Protein 3WJT (pdb70)

B-factor: mean 26.23, std 12.01, range [4.92, 60.0]

Secondary structure (DSSP, 8-state):
--B-TT-HHHHHHHHHHHT-S-EEEEEEEEEEETTEEEEEEEEEEEEETTEEEEEEE-TTS-EEEEEEEETTEEEEEETT--EEEES-HHHHHHHHTS----HHHHHHHTTT--TT--EEEE-TTS-EEEEEEEETTEEEEEEE--EETTSSS-EESEEEEE-SSEEEEEEEEEEEE-

Nearest PDB structures (foldseek):
  3wju-assembly1_A  TM=9.810E-01  e=1.781E-31  Escherichia coli DH1
  1iwm-assembly1_A  TM=9.667E-01  e=1.688E-31  Escherichia coli
  3wjv-assembly1_A  TM=9.648E-01  e=2.194E-30  Escherichia coli DH1
  8cm1-assembly1_A  TM=9.086E-01  e=2.535E-16  Vibrio cholerae
  2w7q-assembly2_B  TM=6.292E-01  e=9.132E-05  Pseudomonas aeruginosa PAO1

Solvent-accessible surface area: 9376 Å² total; per-residue (Å²): 183,21,86,61,56,116,17,90,86,2,131,100,20,40,93,52,0,101,90,27,106,85,12,40,1,108,0,45,16,14,1,43,15,128,165,52,153,12,139,14,108,7,46,9,55,8,81,15,139,41,108,7,121,16,51,1,32,45,132,128,55,50,46,44,7,32,0,11,6,85,79,64,45,6,51,5,10,33,94,167,47,78,144,82,90,36,113,36,6,36,112,8,4,27,165,73,32,41,5,54,13,1,4,49,9,16,72,35,0,7,3,0,6,13,33,113,5,132,76,45,124,6,36,80,100,45,49,0,33,25,0,54,42,75,35,126,79,112,108,8,94,0,64,15,32,48,29,24,74,185,25,169,18,7,0,0,22,56,5,52,0,23,31,65,46,27,90,0,86,13,107,8,59,72,14,106,30,160

Radius of gyration: 15.87 Å; Cα contacts (8 Å, |Δi|>4): 415; chains: 1; bounding box: 32×49×35 Å

Structure (mmCIF, N/CA/C/O backbone):
data_3WJT
#
_entry.id   3WJT
#
_cell.length_a   35.291
_cell.length_b   86.709
_cell.length_c   111.071
_cell.angle_alpha   90.00
_cell.angle_beta   90.00
_cell.angle_gamma   90.00
#
_symmetry.space_group_name_H-M   'C 2 2 21'
#
loop_
_entity.id
_entity.type
_entity.pdbx_description
1 polymer 'Outer-membrane lipoprotein LolB'
2 non-polymer 'SULFATE ION'
3 non-polymer 'CHLORIDE ION'
4 water water
#
loop_
_atom_site.group_PDB
_atom_site.id
_atom_site.type_symbol
_atom_site.label_atom_id
_atom_site.label_alt_id
_atom_site.label_comp_id
_atom_site.label_asym_id
_atom_site.label_entity_id
_atom_site.label_seq_id
_atom_site.pdbx_PDB_ins_code
_atom_site.Cartn_x
_atom_site.Cartn_y
_atom_site.Cartn_z
_atom_site.occupancy
_atom_site.B_iso_or_equiv
_atom_site.auth_seq_id
_atom_site.auth_comp_id
_atom_site.auth_asym_id
_atom_site.auth_atom_id
_atom_site.pdbx_PDB_model_num
ATOM 1 N N . PRO A 1 1 ? 19.289 38.248 39.880 1.00 36.66 9 PRO A N 1
ATOM 2 C CA . PRO A 1 1 ? 18.595 38.935 40.992 1.00 35.40 9 PRO A CA 1
ATOM 3 C C . PRO A 1 1 ? 17.172 38.414 41.181 1.00 36.31 9 PRO A C 1
ATOM 4 O O . PRO A 1 1 ? 16.571 38.592 42.242 1.00 38.13 9 PRO A O 1
ATOM 8 N N . GLY A 1 2 ? 16.637 37.773 40.147 1.00 33.91 10 GLY A N 1
ATOM 9 C CA . GLY A 1 2 ? 15.288 37.243 40.231 1.00 33.00 10 GLY A CA 1
ATOM 10 C C . GLY A 1 2 ? 14.264 38.330 40.488 1.00 29.23 10 GLY A C 1
ATOM 11 O O . GLY A 1 2 ? 14.492 39.496 40.162 1.00 34.39 10 GLY A O 1
ATOM 12 N N . LYS A 1 3 ? 13.136 37.952 41.081 1.00 27.69 11 LYS A N 1
ATOM 13 C CA . LYS A 1 3 ? 12.067 38.897 41.383 1.00 21.85 11 LYS A CA 1
ATOM 14 C C . LYS A 1 3 ? 11.627 38.783 42.833 1.00 22.79 11 LYS A C 1
ATOM 15 O O . LYS A 1 3 ? 11.852 37.762 43.476 1.00 24.56 11 LYS A O 1
ATOM 21 N N . SER A 1 4 ? 10.992 39.834 43.339 1.00 26.89 12 SER A N 1
ATOM 22 C CA . SER A 1 4 ? 10.522 39.863 44.719 1.00 27.29 12 SER A CA 1
ATOM 23 C C . SER A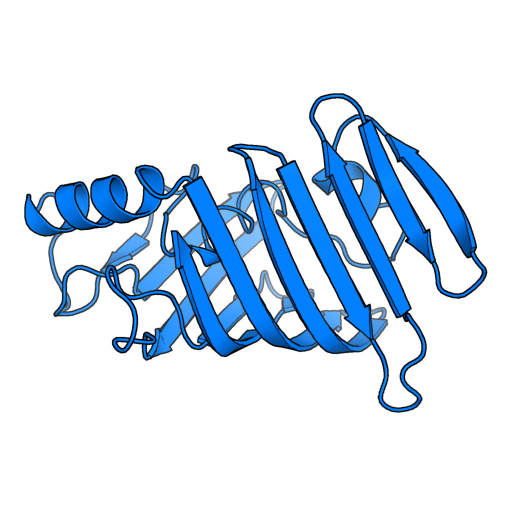 1 4 ? 9.263 39.031 44.957 1.00 30.44 12 SER A C 1
ATOM 24 O O . SER A 1 4 ? 8.310 39.093 44.182 1.00 30.42 12 SER A O 1
ATOM 27 N N . PRO A 1 5 ? 9.251 38.236 46.040 1.00 28.01 13 PRO A N 1
ATOM 28 C CA . PRO A 1 5 ? 8.102 37.392 46.384 1.00 31.40 13 PRO A CA 1
ATOM 29 C C . PRO A 1 5 ? 6.844 38.211 46.667 1.00 34.27 13 PRO A C 1
ATOM 30 O O . PRO A 1 5 ? 5.732 37.686 46.637 1.00 38.29 13 PRO A O 1
ATOM 34 N N . ASP A 1 6 ? 7.020 39.498 46.951 1.00 36.06 14 ASP A N 1
ATOM 35 C CA . ASP A 1 6 ? 5.880 40.365 47.234 1.00 39.57 14 ASP A CA 1
ATOM 36 C C . ASP A 1 6 ? 5.232 40.904 45.967 1.00 37.98 14 ASP A C 1
ATOM 37 O O . ASP A 1 6 ? 4.257 41.660 46.034 1.00 40.16 14 ASP A O 1
ATOM 42 N N . SER A 1 7 ? 5.765 40.507 44.818 1.00 35.21 15 SER A N 1
ATOM 43 C CA . SER A 1 7 ? 5.248 40.972 43.534 1.00 33.58 15 SER A CA 1
ATOM 44 C C . SER A 1 7 ? 3.875 40.388 43.204 1.00 36.29 15 SER A C 1
ATOM 45 O O . SER A 1 7 ? 3.619 39.209 43.434 1.00 33.93 15 SER A O 1
ATOM 48 N N . PRO A 1 8 ? 2.955 41.216 42.705 1.00 31.92 16 PRO A N 1
ATOM 49 C CA . PRO A 1 8 ? 1.614 40.743 42.354 1.00 28.71 16 PRO A CA 1
ATOM 50 C C . PRO A 1 8 ? 1.655 39.619 41.318 1.00 25.79 16 PRO A C 1
ATOM 51 O O . PRO A 1 8 ? 0.760 38.743 41.325 1.00 27.03 16 PRO A O 1
ATOM 55 N N . GLN A 1 9 ? 2.685 39.617 40.475 1.00 22.47 17 GLN A N 1
ATOM 56 C CA . GLN A 1 9 ? 2.801 38.581 39.464 1.00 25.15 17 GLN A CA 1
ATOM 57 C C . GLN A 1 9 ? 3.042 37.202 40.072 1.00 23.02 17 GLN A C 1
ATOM 58 O O . GLN A 1 9 ? 2.623 36.187 39.511 1.00 22.33 17 GLN A O 1
ATOM 64 N N . TRP A 1 10 ? 3.744 37.170 41.199 1.00 24.23 18 TRP A N 1
ATOM 65 C CA . TRP A 1 10 ? 4.031 35.916 41.880 1.00 19.92 18 TRP A CA 1
ATOM 66 C C . TRP A 1 10 ? 2.729 35.384 42.461 1.00 21.67 18 TRP A C 1
ATOM 67 O O . TRP A 1 10 ? 2.386 34.216 42.277 1.00 21.81 18 TRP A O 1
ATOM 78 N N . ARG A 1 11 ? 1.996 36.246 43.161 1.00 22.82 19 ARG A N 1
ATOM 79 C CA . ARG A 1 11 ? 0.729 35.835 43.749 1.00 25.51 19 ARG A CA 1
ATOM 80 C C . ARG A 1 11 ? -0.235 35.363 42.667 1.00 25.58 19 ARG A C 1
ATOM 81 O O . ARG A 1 11 ? -1.001 34.424 42.876 1.00 27.93 19 ARG A O 1
ATOM 89 N N . GLN A 1 12 ? -0.189 36.008 41.505 1.00 24.34 20 GLN A N 1
ATOM 90 C CA . GLN A 1 12 ? -1.064 35.625 40.405 1.00 23.98 20 GLN A CA 1
ATOM 91 C C . GLN A 1 12 ? -0.646 34.274 39.829 1.00 21.70 20 GLN A C 1
ATOM 92 O O . GLN A 1 12 ? -1.499 33.452 39.498 1.00 22.53 20 GLN A O 1
ATOM 98 N N . HIS A 1 13 ? 0.662 34.046 39.706 1.00 20.80 21 HIS A N 1
ATOM 99 C CA . HIS A 1 13 ? 1.145 32.773 39.181 1.00 15.93 21 HIS A CA 1
ATOM 100 C C . HIS A 1 13 ? 0.686 31.645 40.099 1.00 16.10 21 HIS A C 1
ATOM 101 O O . HIS A 1 13 ? 0.239 30.602 39.631 1.00 16.34 21 HIS A O 1
ATOM 108 N N . GLN A 1 14 ? 0.801 31.848 41.408 1.00 15.13 22 GLN A N 1
ATOM 109 C CA . GLN A 1 14 ? 0.379 30.819 42.349 1.00 15.48 22 GLN A CA 1
ATOM 110 C C . GLN A 1 14 ? -1.111 30.557 42.208 1.00 18.56 22 GLN A C 1
ATOM 111 O O . GLN A 1 14 ? -1.556 29.411 42.215 1.00 18.80 22 GLN A O 1
ATOM 117 N N . GLN A 1 15 ? -1.882 31.631 42.084 1.00 18.76 23 GLN A N 1
ATOM 118 C CA . GLN A 1 15 ? -3.324 31.507 41.945 1.00 17.24 23 GLN A CA 1
ATOM 119 C C . GLN A 1 15 ? -3.680 30.707 40.695 1.00 19.33 23 GLN A C 1
ATOM 120 O O . GLN A 1 15 ? -4.534 29.822 40.745 1.00 19.31 23 GLN A O 1
ATOM 126 N N . ASP A 1 16 ? -3.023 31.013 39.579 1.00 18.90 24 ASP A N 1
ATOM 127 C CA . ASP A 1 16 ? -3.295 30.307 38.331 1.00 21.87 24 ASP A CA 1
ATOM 128 C C . ASP A 1 16 ? -3.013 28.815 38.461 1.00 21.33 24 ASP A C 1
ATOM 129 O O . ASP A 1 16 ? -3.731 27.988 37.904 1.00 21.04 24 ASP A O 1
ATOM 134 N N . VAL A 1 17 ? -1.963 28.470 39.194 1.00 17.33 25 VAL A N 1
ATOM 135 C CA . VAL A 1 17 ? -1.630 27.064 39.387 1.00 13.47 25 VAL A CA 1
ATOM 136 C C . VAL A 1 17 ? -2.666 26.406 40.300 1.00 16.87 25 VAL A C 1
ATOM 137 O O . VAL A 1 17 ? -3.133 25.304 40.024 1.00 17.77 25 VAL A O 1
ATOM 141 N N . ARG A 1 18 ? -3.032 27.086 41.384 1.00 22.38 26 ARG A N 1
ATOM 142 C CA . ARG A 1 18 ? -4.017 26.540 42.312 1.00 23.09 26 ARG A CA 1
ATOM 143 C C . ARG A 1 18 ? -5.406 26.425 41.691 1.00 25.49 26 ARG A C 1
ATOM 144 O O . ARG A 1 18 ? -6.192 25.562 42.085 1.00 27.78 26 ARG A O 1
ATOM 157 N N . ASN A 1 19 ? -5.707 27.283 40.719 1.00 21.06 27 ASN A N 1
ATOM 158 C CA . ASN A 1 19 ? -7.015 27.245 40.066 1.00 23.46 27 ASN A CA 1
ATOM 159 C C . ASN A 1 19 ? -7.192 26.044 39.140 1.00 23.80 27 ASN A C 1
ATOM 160 O O . ASN A 1 19 ? -8.311 25.729 38.737 1.00 25.10 27 ASN A O 1
ATOM 165 N N . LEU A 1 20 ? -6.098 25.372 38.792 1.00 21.91 28 LEU A N 1
ATOM 166 C CA . LEU A 1 20 ? -6.196 24.195 37.931 1.00 22.95 28 LEU A CA 1
ATOM 167 C C . LEU A 1 20 ? -6.839 23.053 38.717 1.00 19.16 28 LEU A C 1
ATOM 168 O O . LEU A 1 20 ? -6.638 22.939 39.924 1.00 23.22 28 LEU A O 1
ATOM 173 N N . ASN A 1 21 ? -7.597 22.204 38.029 1.00 21.39 29 ASN A N 1
ATOM 174 C CA . ASN A 1 21 ? -8.267 21.078 38.678 1.00 25.17 29 ASN A CA 1
ATOM 175 C C . ASN A 1 21 ? -7.524 19.756 38.532 1.00 24.16 29 ASN A C 1
ATOM 176 O O . ASN A 1 21 ? -7.701 18.848 39.344 1.00 25.53 29 ASN A O 1
ATOM 181 N N . GLN A 1 22 ? -6.698 19.648 37.497 1.00 18.95 30 GLN A N 1
ATOM 182 C CA . GLN A 1 22 ? -5.940 18.425 37.256 1.00 18.65 30 GLN A CA 1
ATOM 183 C C . GLN A 1 22 ? -4.540 18.763 36.756 1.00 17.80 30 GLN A C 1
ATOM 184 O O . GLN A 1 22 ? -4.353 19.732 36.022 1.00 16.51 30 GLN A O 1
ATOM 190 N N . TYR A 1 23 ? -3.563 17.962 37.168 1.00 17.23 31 TYR A N 1
ATOM 191 C CA . TYR A 1 23 ? -2.170 18.150 36.773 1.00 18.87 31 TYR A CA 1
ATOM 192 C C . TYR A 1 23 ? -1.626 16.778 36.426 1.00 14.65 31 TYR A C 1
ATOM 193 O O . TYR A 1 23 ? -1.873 15.810 37.141 1.00 16.18 31 TYR A O 1
ATOM 202 N N . GLN A 1 24 ? -0.862 16.689 35.347 1.00 13.31 32 GLN A N 1
ATOM 203 C CA . GLN A 1 24 ? -0.288 15.414 34.958 1.00 12.07 32 GLN A CA 1
ATOM 204 C C . GLN A 1 24 ? 1.085 15.619 34.327 1.00 11.63 32 GLN A C 1
ATOM 205 O O . GLN A 1 24 ? 1.247 16.446 33.426 1.00 13.00 32 GLN A O 1
ATOM 211 N N . THR A 1 25 ? 2.077 14.888 34.825 1.00 12.57 33 THR A N 1
ATOM 212 C CA . THR A 1 25 ? 3.422 14.978 34.281 1.00 10.72 33 THR A CA 1
ATOM 213 C C . THR A 1 25 ? 4.118 13.622 34.331 1.00 13.48 33 THR A C 1
ATOM 214 O O . THR A 1 25 ? 3.666 12.693 35.004 1.00 11.77 33 THR A O 1
ATOM 218 N N . ARG A 1 26 ? 5.204 13.501 33.583 1.00 14.73 34 ARG A N 1
ATOM 219 C CA . ARG A 1 26 ? 5.959 12.263 33.544 1.00 14.22 34 ARG A CA 1
ATOM 220 C C . ARG A 1 26 ? 7.389 12.600 33.173 1.00 12.25 34 ARG A C 1
ATOM 221 O O . ARG A 1 26 ? 7.659 13.678 32.645 1.00 12.16 34 ARG A O 1
ATOM 229 N N . GLY A 1 27 ? 8.302 11.685 33.463 1.00 11.99 35 GLY A N 1
ATOM 230 C CA . GLY A 1 27 ? 9.696 11.939 33.150 1.00 12.00 35 GLY A CA 1
ATOM 231 C C . GLY A 1 27 ? 10.660 11.009 33.853 1.00 13.01 35 GLY A C 1
ATOM 232 O O . GLY A 1 27 ? 10.305 9.887 34.201 1.00 13.33 35 GLY A O 1
ATOM 233 N N . ALA A 1 28 ? 11.881 11.491 34.063 1.00 12.94 36 ALA A N 1
ATOM 234 C CA . ALA A 1 28 ? 12.935 10.718 34.715 1.00 15.18 36 ALA A CA 1
ATOM 235 C C . ALA A 1 28 ? 12.999 11.025 36.204 1.00 15.96 36 ALA A C 1
ATOM 236 O O . ALA A 1 28 ? 12.989 12.187 36.605 1.00 15.59 36 ALA A O 1
ATOM 238 N N . PHE A 1 29 ? 13.088 9.967 37.001 1.00 13.59 37 PHE A N 1
ATOM 239 C CA . PHE A 1 29 ? 13.136 10.046 38.456 1.00 17.69 37 PHE A CA 1
ATOM 240 C C . PHE A 1 29 ? 14.435 9.429 38.965 1.00 17.41 37 PHE A C 1
ATOM 241 O O . PHE A 1 29 ? 14.851 8.367 38.504 1.00 19.74 37 PHE A O 1
ATOM 249 N N . ALA A 1 30 ? 15.080 10.101 39.911 1.00 15.09 38 ALA A N 1
ATOM 250 C CA . ALA A 1 30 ? 16.308 9.582 40.488 1.00 20.57 38 ALA A CA 1
ATOM 251 C C . ALA A 1 30 ? 16.307 9.845 41.982 1.00 21.92 38 ALA A C 1
ATOM 252 O O . ALA A 1 30 ? 16.161 10.985 42.417 1.00 21.90 38 ALA A O 1
ATOM 254 N N . TYR A 1 31 ? 16.443 8.780 42.765 1.00 18.09 39 TYR A N 1
ATOM 255 C CA . TYR A 1 31 ? 16.495 8.905 44.212 1.00 21.60 39 TYR A CA 1
ATOM 256 C C . TYR A 1 31 ? 17.793 8.265 44.679 1.00 24.69 39 TYR A C 1
ATOM 257 O O . TYR A 1 31 ? 18.082 7.118 44.339 1.00 24.94 39 TYR A O 1
ATOM 266 N N . ILE A 1 32 ? 18.577 9.007 45.450 1.00 21.68 40 ILE A N 1
ATOM 267 C CA . ILE A 1 32 ? 19.839 8.486 45.958 1.00 22.75 40 ILE A CA 1
ATOM 268 C C . ILE A 1 32 ? 20.020 8.808 47.437 1.00 20.84 40 ILE A C 1
ATOM 269 O O . ILE A 1 32 ? 19.792 9.937 47.870 1.00 20.56 40 ILE A O 1
ATOM 274 N N . SER A 1 33 ? 20.415 7.799 48.208 1.00 21.15 41 SER A N 1
ATOM 275 C CA . SER A 1 33 ? 20.663 7.962 49.636 1.00 22.99 41 SER A CA 1
ATOM 276 C C . SER A 1 33 ? 21.811 7.027 49.989 1.00 25.51 41 SER A C 1
ATOM 277 O O . SER A 1 33 ? 22.243 6.231 49.156 1.00 26.59 41 SER A O 1
ATOM 280 N N . ASP A 1 34 ? 22.305 7.116 51.217 1.00 28.88 42 ASP A N 1
ATOM 281 C CA . ASP A 1 34 ? 23.410 6.267 51.640 1.00 40.23 42 ASP A CA 1
ATOM 282 C C . ASP A 1 34 ? 23.011 4.798 51.755 1.00 43.43 42 ASP A C 1
ATOM 283 O O . ASP A 1 34 ? 23.860 3.935 51.974 1.00 44.67 42 ASP A O 1
ATOM 288 N N . GLN A 1 35 ? 21.723 4.514 51.592 1.00 44.64 43 GLN A N 1
ATOM 289 C CA . GLN A 1 35 ? 21.232 3.145 51.701 1.00 45.46 43 GLN A CA 1
ATOM 290 C C . GLN A 1 35 ? 20.420 2.669 50.500 1.00 45.46 43 GLN A C 1
ATOM 291 O O . GLN A 1 35 ? 19.927 1.542 50.499 1.00 48.01 43 GLN A O 1
ATOM 297 N N . GLN A 1 36 ? 20.283 3.507 49.477 1.00 42.57 44 GLN A N 1
ATOM 298 C CA . GLN A 1 36 ? 19.499 3.112 48.311 1.00 40.94 44 GLN A CA 1
ATOM 299 C C . GLN A 1 36 ? 19.703 3.991 47.079 1.00 38.29 44 GLN A C 1
ATOM 300 O O . GLN A 1 36 ? 20.018 5.176 47.189 1.00 32.53 44 GLN A O 1
ATOM 306 N N . LYS A 1 37 ? 19.522 3.390 45.906 1.00 35.49 45 LYS A N 1
ATOM 307 C CA . LYS A 1 37 ? 19.663 4.090 44.633 1.00 38.30 45 LYS A CA 1
ATOM 308 C C . LYS A 1 37 ? 18.537 3.662 43.697 1.00 39.14 45 LYS A C 1
ATOM 309 O O . LYS A 1 37 ? 18.552 2.552 43.167 1.00 37.97 45 LYS A O 1
ATOM 315 N N . VAL A 1 38 ? 17.565 4.545 43.493 1.00 33.29 46 VAL A N 1
ATOM 316 C CA . VAL A 1 38 ? 16.437 4.234 42.626 1.00 28.70 46 VAL A CA 1
ATOM 317 C C . VAL A 1 38 ? 16.372 5.112 41.385 1.00 28.57 46 VAL A C 1
ATOM 318 O O . VAL A 1 38 ? 16.280 6.334 41.478 1.00 27.93 46 VAL A O 1
ATOM 322 N N . TYR A 1 39 ? 16.420 4.474 40.222 1.00 24.09 47 TYR A N 1
ATOM 323 C CA . TYR A 1 39 ? 16.333 5.171 38.945 1.00 25.61 47 TYR A CA 1
ATOM 324 C C . TYR A 1 39 ? 15.096 4.614 38.261 1.00 24.35 47 TYR A C 1
ATOM 325 O O . TYR A 1 39 ? 14.920 3.400 38.188 1.00 23.84 47 TYR A O 1
ATOM 334 N N . ALA A 1 40 ? 14.233 5.488 37.762 1.00 19.53 48 ALA A N 1
ATOM 335 C CA . ALA A 1 40 ? 13.022 5.012 37.114 1.00 18.24 48 ALA A CA 1
ATOM 336 C C . ALA A 1 40 ? 12.325 6.117 36.356 1.00 15.98 48 ALA A C 1
ATOM 337 O O . ALA A 1 40 ? 12.723 7.276 36.416 1.00 19.59 48 ALA A O 1
ATOM 339 N N . ARG A 1 41 ? 11.293 5.732 35.616 1.00 17.00 49 ARG A N 1
ATOM 340 C CA . ARG A 1 41 ? 10.479 6.692 34.894 1.00 17.45 49 ARG A CA 1
ATOM 341 C C . ARG A 1 41 ? 9.359 6.954 35.887 1.00 17.58 49 ARG A C 1
ATOM 342 O O . ARG A 1 41 ? 8.950 6.047 36.617 1.00 18.94 49 ARG A O 1
ATOM 350 N N . PHE A 1 42 ? 8.875 8.186 35.954 1.00 14.20 50 PHE A N 1
ATOM 351 C CA . PHE A 1 42 ? 7.789 8.465 36.879 1.00 12.64 50 PHE A CA 1
ATOM 352 C C . PHE A 1 42 ? 6.616 9.061 36.134 1.00 10.93 50 PHE A C 1
ATOM 353 O O . PHE A 1 42 ? 6.769 9.636 35.055 1.00 14.15 50 PHE A O 1
ATOM 361 N N . PHE A 1 43 ? 5.436 8.875 36.708 1.00 12.08 51 PHE A N 1
ATOM 362 C CA . PHE A 1 43 ? 4.203 9.408 36.161 1.00 11.08 51 PHE A CA 1
ATOM 363 C C . PHE A 1 43 ? 3.496 9.980 37.377 1.00 12.54 51 PHE A C 1
ATOM 364 O O . PHE A 1 43 ? 3.371 9.305 38.396 1.00 14.03 51 PHE A O 1
ATOM 372 N N . TRP A 1 44 ? 3.062 11.228 37.283 1.00 13.11 52 TRP A N 1
ATOM 373 C CA . TRP A 1 44 ? 2.380 11.877 38.393 1.00 13.65 52 TRP A CA 1
ATOM 374 C C . TRP A 1 44 ? 1.062 12.427 37.890 1.00 15.81 52 TRP A C 1
ATOM 375 O O . TRP A 1 44 ? 1.034 13.199 36.934 1.00 17.86 52 TRP A O 1
ATOM 386 N N . GLN A 1 45 ? -0.028 12.037 38.536 1.00 16.61 53 GLN A N 1
ATOM 387 C CA . GLN A 1 45 ? -1.347 12.499 38.119 1.00 18.88 53 GLN A CA 1
ATOM 388 C C . GLN A 1 45 ? -2.086 12.961 39.352 1.00 24.28 53 GLN A C 1
ATOM 389 O O . GLN A 1 45 ? -2.249 12.196 40.310 1.00 26.48 53 GLN A O 1
ATOM 395 N N . GLN A 1 46 ? -2.519 14.211 39.343 1.00 21.93 54 GLN A N 1
ATOM 396 C CA . GLN A 1 46 ? -3.224 14.748 40.486 1.00 27.28 54 GLN A CA 1
ATOM 397 C C . GLN A 1 46 ? -4.577 15.237 39.998 1.00 32.96 54 GLN A C 1
ATOM 398 O O . GLN A 1 46 ? -4.644 16.144 39.170 1.00 28.54 54 GLN A O 1
ATOM 404 N N . THR A 1 47 ? -5.644 14.625 40.518 1.00 33.05 55 THR A N 1
ATOM 405 C CA . THR A 1 47 ? -7.016 14.938 40.112 1.00 37.43 55 THR A CA 1
ATOM 406 C C . THR A 1 47 ? -7.833 15.706 41.143 1.00 38.34 55 THR A C 1
ATOM 407 O O . THR A 1 47 ? -8.979 16.081 40.882 1.00 43.71 55 THR A O 1
ATOM 411 N N . GLY A 1 48 ? -7.254 15.920 42.316 1.00 37.60 56 GLY A N 1
ATOM 412 C CA . GLY A 1 48 ? -7.942 16.642 43.364 1.00 43.32 56 GLY A CA 1
ATOM 413 C C . GLY A 1 48 ? -6.924 17.400 44.180 1.00 46.47 56 GLY A C 1
ATOM 414 O O . GLY A 1 48 ? -5.719 17.223 43.984 1.00 47.38 56 GLY A O 1
ATOM 415 N N . GLN A 1 49 ? -7.394 18.245 45.089 1.00 45.77 57 GLN A N 1
ATOM 416 C CA . GLN A 1 49 ? -6.478 19.017 45.907 1.00 46.55 57 GLN A CA 1
ATOM 417 C C . GLN A 1 49 ? -5.535 18.069 46.632 1.00 44.58 57 GLN A C 1
ATOM 418 O O . GLN A 1 49 ? -4.334 18.327 46.694 1.00 45.67 57 GLN A O 1
ATOM 424 N N . ASP A 1 50 ? -6.081 16.968 47.159 1.00 41.88 58 ASP A N 1
ATOM 425 C CA . ASP A 1 50 ? -5.291 15.968 47.884 1.00 35.88 58 ASP A CA 1
ATOM 426 C C . ASP A 1 50 ? -5.486 14.563 47.311 1.00 32.55 58 ASP A C 1
ATOM 427 O O .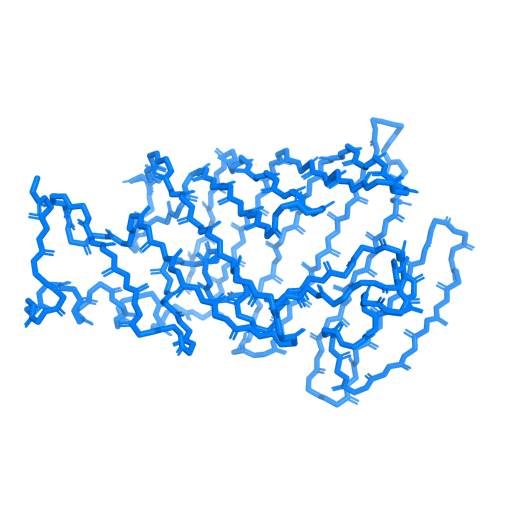 ASP A 1 50 ? -5.469 13.566 48.036 1.00 29.82 58 ASP A O 1
ATOM 429 N N . ARG A 1 51 ? -5.697 14.493 46.005 1.00 29.02 59 ARG A N 1
ATOM 430 C CA . ARG A 1 51 ? -5.881 13.221 45.345 1.00 23.00 59 ARG A CA 1
ATOM 431 C C . ARG A 1 51 ? -4.815 13.161 44.270 1.00 21.55 59 ARG A C 1
ATOM 432 O O . ARG A 1 51 ? -4.721 14.051 43.415 1.00 21.41 59 ARG A O 1
ATOM 440 N N . TYR A 1 52 ? -3.989 12.128 44.336 1.00 18.00 60 TYR A N 1
ATOM 441 C CA . TYR A 1 52 ? -2.938 11.980 43.342 1.00 20.94 60 TYR A CA 1
ATOM 442 C C . TYR A 1 52 ? -2.385 10.570 43.294 1.00 20.46 60 TYR A C 1
ATOM 443 O O . TYR A 1 52 ? -2.550 9.793 44.234 1.00 19.11 60 TYR A O 1
ATOM 452 N N . ARG A 1 53 ? -1.728 10.248 42.184 1.00 17.58 61 ARG A N 1
ATOM 453 C CA . ARG A 1 53 ? -1.127 8.938 42.002 1.00 18.01 61 ARG A CA 1
ATOM 454 C C . ARG A 1 53 ? 0.287 9.109 41.472 1.00 18.56 61 ARG A C 1
ATOM 455 O O . ARG A 1 53 ? 0.509 9.831 40.496 1.00 18.99 61 ARG A O 1
ATOM 463 N N . LEU A 1 54 ? 1.235 8.451 42.128 1.00 15.14 62 LEU A N 1
ATOM 46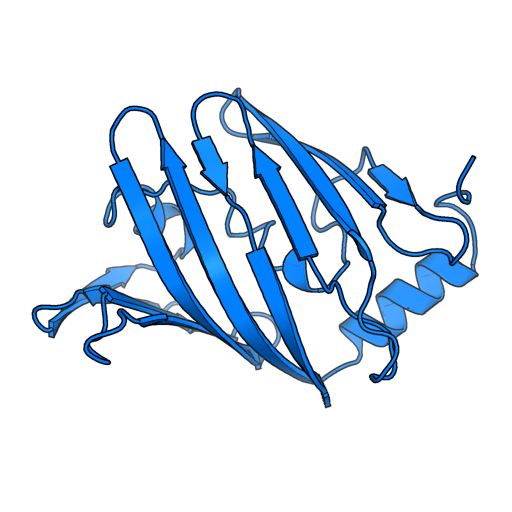4 C CA . LEU A 1 54 ? 2.630 8.475 41.708 1.00 12.74 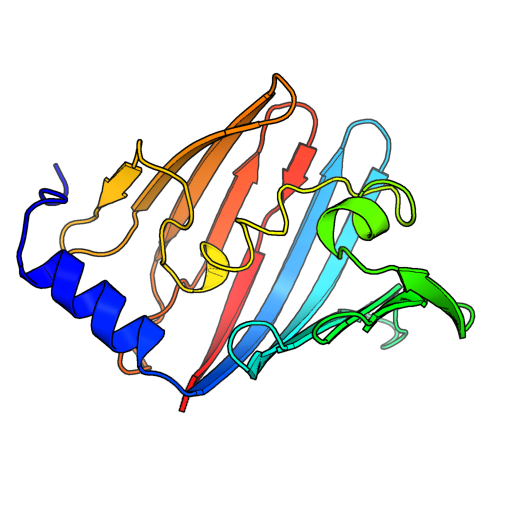62 LEU A CA 1
ATOM 465 C C . LEU A 1 54 ? 2.939 7.059 41.260 1.00 16.99 62 LEU A C 1
ATOM 466 O O . LEU A 1 54 ? 2.670 6.102 41.989 1.00 16.76 62 LEU A O 1
ATOM 471 N N . LEU A 1 55 ? 3.494 6.927 40.062 1.00 14.28 63 LEU A N 1
ATOM 472 C CA . LEU A 1 55 ? 3.844 5.623 39.526 1.00 15.71 63 LEU A CA 1
ATOM 473 C C . LEU A 1 55 ? 5.297 5.630 39.078 1.00 15.12 63 LEU A C 1
ATOM 474 O O . LEU A 1 55 ? 5.692 6.479 38.288 1.00 14.14 63 LEU A O 1
ATOM 479 N N . LEU A 1 56 ? 6.094 4.707 39.605 1.00 15.72 64 LEU A N 1
ATOM 480 C CA . LEU A 1 56 ? 7.491 4.598 39.200 1.00 13.13 64 LEU A CA 1
ATOM 481 C C . LEU A 1 56 ? 7.603 3.301 38.408 1.00 17.40 64 LEU A C 1
ATOM 482 O O . LEU A 1 56 ? 7.174 2.251 38.877 1.00 20.76 64 LEU A O 1
ATOM 487 N N . THR A 1 57 ? 8.177 3.368 37.214 1.00 18.59 65 THR A N 1
ATOM 488 C CA . THR A 1 57 ? 8.322 2.161 36.403 1.00 23.84 65 THR A CA 1
ATOM 489 C C . THR A 1 57 ? 9.754 1.951 35.936 1.00 26.15 65 THR A C 1
ATOM 490 O O . THR A 1 57 ? 10.523 2.894 35.802 1.00 26.99 65 THR A O 1
ATOM 494 N N . ASN A 1 58 ? 10.101 0.696 35.685 1.00 29.53 66 ASN A N 1
ATOM 495 C CA . ASN A 1 58 ? 11.441 0.348 35.233 1.00 32.72 66 ASN A CA 1
ATOM 496 C C . ASN A 1 58 ? 11.448 0.218 33.721 1.00 36.39 66 ASN A C 1
ATOM 497 O O . ASN A 1 58 ? 10.406 0.326 33.075 1.00 34.79 66 ASN A O 1
ATOM 502 N N . PRO A 1 59 ? 12.634 0.014 33.127 1.00 41.45 67 PRO A N 1
ATOM 503 C CA . PRO A 1 59 ? 12.681 -0.129 31.670 1.00 44.28 67 PRO A CA 1
ATOM 504 C C . PRO A 1 59 ? 11.863 -1.353 31.245 1.00 47.41 67 PRO A C 1
ATOM 505 O O . PRO A 1 59 ? 11.239 -1.345 30.185 1.00 49.47 67 PRO A O 1
ATOM 509 N N . ASP A 1 60 ? 11.900 -2.428 32.038 1.00 49.66 68 ASP A N 1
ATOM 510 C CA . ASP A 1 60 ? 11.128 -3.638 31.694 1.00 52.10 68 ASP A CA 1
ATOM 511 C C . ASP A 1 60 ? 9.698 -3.207 31.373 1.00 52.83 68 ASP A C 1
ATOM 512 O O . ASP A 1 60 ? 9.049 -3.752 30.468 1.00 53.26 68 ASP A O 1
ATOM 517 N N . GLY A 1 61 ? 9.225 -2.217 32.135 1.00 49.18 69 GLY A N 1
ATOM 518 C CA . GLY A 1 61 ? 7.866 -1.715 31.990 1.00 46.43 69 GLY A CA 1
ATOM 519 C C . GLY A 1 61 ? 7.169 -2.116 33.280 1.00 42.14 69 GLY A C 1
ATOM 520 O O . GLY A 1 61 ? 6.014 -1.777 33.548 1.00 41.15 69 GLY A O 1
ATOM 521 N N . SER A 1 62 ? 7.912 -2.865 34.089 1.00 39.25 70 SER A N 1
ATOM 522 C CA . SER A 1 62 ? 7.438 -3.340 35.379 1.00 34.69 70 SER A CA 1
ATOM 523 C C . SER A 1 62 ? 7.286 -2.173 36.340 1.00 34.32 70 SER A C 1
ATOM 524 O O . SER A 1 62 ? 8.011 -1.180 36.254 1.00 32.96 70 SER A O 1
ATOM 527 N N . THR A 1 63 ? 6.340 -2.313 37.259 1.00 33.54 71 THR A N 1
ATOM 528 C CA . THR A 1 63 ? 6.058 -1.285 38.247 1.00 28.96 71 THR A CA 1
ATOM 529 C C . THR A 1 63 ? 6.960 -1.446 39.457 1.00 30.74 71 THR A C 1
ATOM 530 O O . THR A 1 63 ? 6.954 -2.492 40.098 1.00 34.55 71 THR A O 1
ATOM 534 N N . GLU A 1 64 ? 7.749 -0.414 39.753 1.00 25.65 72 GLU A N 1
ATOM 535 C CA . GLU A 1 64 ? 8.641 -0.426 40.907 1.00 25.32 72 GLU A CA 1
ATOM 536 C C . GLU A 1 64 ? 7.886 0.024 42.155 1.00 29.63 72 GLU A C 1
ATOM 537 O O . GLU A 1 64 ? 8.125 -0.473 43.258 1.00 29.46 72 GLU A O 1
ATOM 543 N N . LEU A 1 65 ? 6.965 0.963 41.976 1.00 23.40 73 LEU A N 1
ATOM 544 C CA . LEU A 1 65 ? 6.199 1.480 43.101 1.00 23.92 73 LEU A CA 1
ATOM 545 C C . LEU A 1 65 ? 4.978 2.264 42.650 1.00 16.29 73 LEU A C 1
ATOM 546 O O . LEU A 1 65 ? 4.987 2.923 41.610 1.00 17.92 73 LEU A O 1
ATOM 551 N N . GLU A 1 66 ? 3.918 2.176 43.442 1.00 15.98 74 GLU A N 1
ATOM 552 C CA . GLU A 1 66 ? 2.691 2.892 43.154 1.00 17.84 74 GLU A CA 1
ATOM 553 C C . GLU A 1 66 ? 2.286 3.539 44.474 1.00 16.36 74 GLU A C 1
ATOM 554 O O . GLU A 1 66 ? 2.324 2.896 45.521 1.00 17.35 74 GLU A O 1
ATOM 560 N N . LEU A 1 67 ? 1.960 4.826 44.436 1.00 14.73 75 LEU A N 1
ATOM 561 C CA . LEU A 1 67 ? 1.511 5.529 45.632 1.00 14.66 75 LEU A CA 1
ATOM 562 C C . LEU A 1 67 ? 0.235 6.231 45.210 1.00 16.66 75 LEU A C 1
ATOM 563 O O . LEU A 1 67 ? 0.271 7.213 44.462 1.00 15.38 75 LEU A O 1
ATOM 568 N N . ASN A 1 68 ? -0.897 5.712 45.675 1.00 15.82 76 ASN A N 1
ATOM 569 C CA . ASN A 1 68 ? -2.189 6.272 45.317 1.00 14.75 76 ASN A CA 1
ATOM 570 C C . ASN A 1 68 ? -2.799 6.918 46.545 1.00 19.38 76 ASN A C 1
ATOM 571 O O . ASN A 1 68 ? -3.211 6.238 47.487 1.00 19.99 76 ASN A O 1
ATOM 576 N N . ALA A 1 69 ? -2.848 8.242 46.525 1.00 18.14 77 ALA A N 1
ATOM 577 C CA . ALA A 1 69 ? -3.350 8.996 47.657 1.00 18.81 77 ALA A CA 1
ATOM 578 C C . ALA A 1 69 ? -4.734 9.591 47.476 1.00 21.23 77 ALA A C 1
ATOM 579 O O . ALA A 1 69 ? -5.061 10.181 46.446 1.00 22.16 77 ALA A O 1
ATOM 581 N N . GLN A 1 70 ? -5.547 9.409 48.508 1.00 22.93 78 GLN A N 1
ATOM 582 C CA . GLN A 1 70 ? -6.900 9.934 48.576 1.00 24.62 78 GLN A CA 1
ATOM 583 C C . GLN A 1 70 ? -7.039 10.315 50.042 1.00 26.90 78 GLN A C 1
ATOM 584 O O . GLN A 1 70 ? -6.347 9.762 50.896 1.00 25.56 78 GLN A O 1
ATOM 590 N N . PRO A 1 71 ? -7.884 11.305 50.348 1.00 24.04 79 PRO A N 1
ATOM 591 C CA . PRO A 1 71 ? -8.076 11.735 51.736 1.00 26.12 79 PRO A CA 1
ATOM 592 C C . PRO A 1 71 ? -8.512 10.576 52.624 1.00 27.32 79 PRO A C 1
ATOM 593 O O . PRO A 1 71 ? -9.554 9.963 52.381 1.00 31.95 79 PRO A O 1
ATOM 597 N N . GLY A 1 72 ? -7.698 10.268 53.630 1.00 31.56 80 GLY A N 1
ATOM 598 C CA . GLY A 1 72 ? -8.022 9.180 54.538 1.00 32.22 80 GLY A CA 1
ATOM 599 C C . GLY A 1 72 ? -7.740 7.791 54.003 1.00 34.27 80 GLY A C 1
ATOM 600 O O . GLY A 1 72 ? -8.136 6.798 54.614 1.00 34.02 80 GLY A O 1
ATOM 601 N N . ASN A 1 73 ? -7.056 7.708 52.867 1.00 27.44 81 ASN A N 1
ATOM 602 C CA . ASN A 1 73 ? -6.751 6.411 52.282 1.00 26.06 81 ASN A CA 1
ATOM 603 C C . ASN A 1 73 ? -5.616 6.455 51.264 1.00 24.91 81 ASN A C 1
ATOM 604 O O . ASN A 1 73 ? -5.851 6.592 50.064 1.00 26.86 81 ASN A O 1
ATOM 609 N N . VAL A 1 74 ? -4.386 6.343 51.756 1.00 20.29 82 VAL A N 1
ATOM 610 C CA . VAL A 1 74 ? -3.208 6.337 50.900 1.00 18.36 82 VAL A CA 1
ATOM 611 C C . VAL A 1 74 ? -2.759 4.887 50.763 1.00 19.38 82 VAL A C 1
ATOM 612 O O . VAL A 1 74 ? -2.595 4.177 51.758 1.00 18.86 82 VAL A O 1
ATOM 616 N N . GLN A 1 75 ? -2.578 4.441 49.529 1.00 16.01 83 GLN A N 1
ATOM 617 C CA . GLN A 1 75 ? -2.165 3.068 49.290 1.00 18.22 83 GLN A CA 1
ATOM 618 C C . GLN A 1 75 ? -0.811 3.001 48.611 1.00 16.45 83 GLN A C 1
ATOM 619 O O . GLN A 1 75 ? -0.557 3.712 47.640 1.00 18.01 83 GLN A O 1
ATOM 625 N N . LEU A 1 76 ? 0.059 2.156 49.144 1.00 15.36 84 LEU A N 1
ATOM 626 C CA . LEU A 1 76 ? 1.371 1.951 48.565 1.00 14.15 84 LEU A CA 1
ATOM 627 C C . LEU A 1 76 ? 1.344 0.540 48.010 1.00 16.79 84 LEU A C 1
ATOM 628 O O . LEU A 1 76 ? 0.905 -0.390 48.685 1.00 17.02 84 LEU A O 1
ATOM 633 N N . VAL A 1 77 ? 1.773 0.390 46.765 1.00 14.83 85 VAL A N 1
ATOM 634 C CA . VAL A 1 77 ? 1.806 -0.925 46.140 1.00 16.64 85 VAL A CA 1
ATOM 635 C C . VAL A 1 77 ? 3.234 -1.143 45.690 1.00 19.01 85 VAL A C 1
ATOM 636 O O . VAL A 1 77 ? 3.836 -0.257 45.088 1.00 19.29 85 VAL A O 1
ATOM 640 N N . ASP A 1 78 ? 3.802 -2.302 46.005 1.00 25.39 86 ASP A N 1
ATOM 641 C CA . ASP A 1 78 ? 5.164 -2.572 45.554 1.00 29.82 86 ASP A CA 1
ATOM 642 C C . ASP A 1 78 ? 5.120 -3.472 44.322 1.00 30.98 86 ASP A C 1
ATOM 643 O O . ASP A 1 78 ? 4.047 -3.877 43.879 1.00 31.96 86 ASP A O 1
ATOM 648 N N . ASN A 1 79 ? 6.293 -3.779 43.777 1.00 38.19 87 ASN A N 1
ATOM 649 C CA . ASN A 1 79 ? 6.424 -4.616 42.587 1.00 41.84 87 ASN A CA 1
ATOM 650 C C . ASN A 1 79 ? 5.804 -6.013 42.684 1.00 41.25 87 ASN A C 1
ATOM 651 O O . ASN A 1 79 ? 5.475 -6.626 41.665 1.00 43.11 87 ASN A O 1
ATOM 656 N N . LYS A 1 80 ? 5.649 -6.517 43.902 1.00 36.33 88 LYS A N 1
ATOM 657 C CA . LYS A 1 80 ? 5.074 -7.840 44.114 1.00 33.71 88 LYS A CA 1
ATOM 658 C C . LYS A 1 80 ? 3.563 -7.802 44.312 1.00 31.35 88 LYS A C 1
ATOM 659 O O . LYS A 1 80 ? 2.933 -8.836 44.537 1.00 30.79 88 LYS A O 1
ATOM 665 N N . GLY A 1 81 ? 2.982 -6.610 44.221 1.00 22.23 89 GLY A N 1
ATOM 666 C CA . GLY A 1 81 ? 1.547 -6.485 44.390 1.00 24.55 89 GLY A CA 1
ATOM 667 C C . GLY A 1 81 ? 1.145 -6.370 45.846 1.00 22.55 89 GLY A C 1
ATOM 668 O O . GLY A 1 81 ? -0.041 -6.435 46.171 1.00 27.12 89 GLY A O 1
ATOM 669 N N . GLN A 1 82 ? 2.134 -6.220 46.723 1.00 21.26 90 GLN A N 1
ATOM 670 C CA . GLN A 1 82 ? 1.875 -6.074 48.153 1.00 20.93 90 GLN A CA 1
ATOM 671 C C . GLN A 1 82 ? 1.288 -4.683 48.369 1.00 18.67 90 GLN A C 1
ATOM 672 O O . GLN A 1 82 ? 1.866 -3.687 47.933 1.00 22.14 90 GLN A O 1
ATOM 678 N N . ARG A 1 83 ? 0.145 -4.615 49.041 1.00 17.01 91 ARG A N 1
ATOM 679 C CA . ARG A 1 83 ? -0.513 -3.337 49.289 1.00 15.82 91 ARG A CA 1
ATOM 680 C C . ARG A 1 83 ? -0.527 -2.951 50.759 1.00 16.62 91 ARG A C 1
ATOM 681 O O . ARG A 1 83 ? -0.768 -3.783 51.633 1.00 20.38 91 ARG A O 1
ATOM 689 N N . TYR A 1 84 ? -0.262 -1.677 51.018 1.00 15.15 92 TYR A N 1
ATOM 690 C CA . TYR A 1 84 ? -0.247 -1.142 52.377 1.00 15.01 92 TYR A CA 1
ATOM 691 C C . TYR A 1 84 ? -1.077 0.124 52.373 1.00 13.97 92 TYR A C 1
ATOM 692 O O . TYR A 1 84 ? -1.042 0.885 51.410 1.00 16.72 92 TYR A O 1
ATOM 701 N N . THR A 1 85 ? -1.817 0.354 53.449 1.00 13.78 93 THR A N 1
ATOM 702 C CA . THR A 1 85 ? -2.655 1.537 53.540 1.00 16.30 93 THR A CA 1
ATOM 703 C C . THR A 1 85 ? -2.345 2.337 54.799 1.00 14.48 93 THR A C 1
ATOM 704 O O . THR A 1 85 ? -1.980 1.777 55.828 1.00 15.44 93 THR A O 1
ATOM 708 N N . ALA A 1 86 ? -2.479 3.655 54.696 1.00 13.87 94 ALA A N 1
ATOM 709 C CA . ALA A 1 86 ? -2.243 4.559 55.818 1.00 14.94 94 ALA A CA 1
ATOM 710 C C . ALA A 1 86 ? -3.011 5.845 55.562 1.00 16.14 94 ALA A C 1
ATOM 711 O O . ALA A 1 86 ? -3.579 6.029 54.485 1.00 17.91 94 ALA A O 1
ATOM 713 N N . ASP A 1 87 ? -3.027 6.737 56.548 1.00 17.14 95 ASP A N 1
ATOM 714 C CA . ASP A 1 87 ? -3.746 7.996 56.383 1.00 16.06 95 ASP A CA 1
ATOM 715 C C . ASP A 1 87 ? -2.838 9.151 55.987 1.00 19.29 95 ASP A C 1
ATOM 716 O O . ASP A 1 87 ? -3.319 10.253 55.730 1.00 18.89 95 ASP A O 1
ATOM 721 N N . ASP A 1 88 ? -1.532 8.892 55.917 1.00 16.83 96 ASP A N 1
ATOM 722 C CA . ASP A 1 88 ? -0.555 9.926 55.570 1.00 17.55 96 ASP A CA 1
ATOM 723 C C . ASP A 1 88 ? 0.474 9.402 54.568 1.00 17.80 96 ASP A C 1
ATOM 724 O O . ASP A 1 88 ? 1.200 8.449 54.861 1.00 16.65 96 ASP A O 1
ATOM 729 N N . ALA A 1 89 ? 0.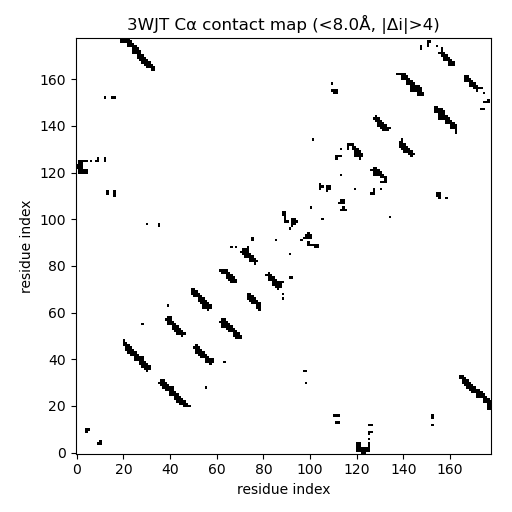543 10.033 53.396 1.00 15.30 97 ALA A N 1
ATOM 730 C CA . ALA A 1 89 ? 1.471 9.608 52.351 1.00 14.50 97 ALA A CA 1
ATOM 731 C C . ALA A 1 89 ? 2.935 9.769 52.743 1.00 16.68 97 ALA A C 1
ATOM 732 O O . ALA A 1 89 ? 3.758 8.895 52.471 1.00 18.70 97 ALA A O 1
ATOM 734 N N . GLU A 1 90 ? 3.257 10.889 53.381 1.00 16.05 98 GLU A N 1
ATOM 735 C CA . GLU A 1 90 ? 4.626 11.158 53.780 1.00 16.91 98 GLU A CA 1
ATOM 736 C C . GLU A 1 90 ? 5.152 10.133 54.776 1.00 17.97 98 GLU A C 1
ATOM 737 O O . GLU A 1 90 ? 6.288 9.673 54.656 1.00 17.25 98 GLU A O 1
ATOM 743 N N . GLU A 1 91 ? 4.328 9.768 55.753 1.00 16.80 99 GLU A N 1
ATOM 744 C CA . GLU A 1 91 ? 4.747 8.791 56.751 1.00 17.29 99 GLU A CA 1
ATOM 745 C C . GLU A 1 91 ? 4.931 7.406 56.139 1.00 18.20 99 GLU A C 1
ATOM 746 O O . GLU A 1 91 ? 5.846 6.677 56.508 1.00 24.22 99 GLU A O 1
ATOM 752 N N . MET A 1 92 ? 4.071 7.057 55.186 1.00 17.46 100 MET A N 1
ATOM 753 C CA . MET A 1 92 ? 4.161 5.741 54.567 1.00 20.15 100 MET A CA 1
ATOM 754 C C . MET A 1 92 ? 5.384 5.578 53.681 1.00 24.11 100 MET A C 1
ATOM 755 O O . MET A 1 92 ? 6.119 4.601 53.792 1.00 23.04 100 MET A O 1
ATOM 760 N N . ILE A 1 93 ? 5.608 6.543 52.801 1.00 21.18 101 ILE A N 1
ATOM 761 C CA . ILE A 1 93 ? 6.736 6.451 51.891 1.00 26.07 101 ILE A CA 1
ATOM 762 C C . ILE A 1 93 ? 8.019 6.542 52.712 1.00 28.57 101 ILE A C 1
ATOM 763 O O . ILE A 1 93 ? 9.059 6.011 52.324 1.00 32.78 101 ILE A O 1
ATOM 768 N N . GLY A 1 94 ? 7.924 7.192 53.868 1.00 27.57 102 GLY A N 1
ATOM 769 C CA . GLY A 1 94 ? 9.085 7.359 54.720 1.00 34.51 102 GLY A CA 1
ATOM 770 C C . GLY A 1 94 ? 9.480 6.100 55.483 1.00 38.02 102 GLY A C 1
ATOM 771 O O . GLY A 1 94 ? 10.665 5.915 55.796 1.00 37.31 102 GLY A O 1
ATOM 772 N N A LYS A 1 95 ? 8.516 5.231 55.790 0.50 39.41 103 LYS A N 1
ATOM 773 N N B LYS A 1 95 ? 8.368 5.254 55.771 0.50 20.14 103 LYS A N 1
ATOM 774 C CA A LYS A 1 95 ? 8.827 4.019 56.543 0.50 40.44 103 LYS A CA 1
ATOM 775 C CA B LYS A 1 95 ? 8.530 3.971 56.440 0.50 23.94 103 LYS A CA 1
ATOM 776 C C A LYS A 1 95 ? 8.435 2.709 55.845 0.50 42.47 103 LYS A C 1
ATOM 777 C C B LYS A 1 95 ? 9.059 2.978 55.410 0.50 32.34 103 LYS A C 1
ATOM 778 O O A LYS A 1 95 ? 8.342 1.661 56.491 0.50 44.06 103 LYS A O 1
ATOM 779 O O B LYS A 1 95 ? 9.057 1.767 55.633 0.50 36.93 103 LYS A O 1
ATOM 790 N N A LEU A 1 96 ? 8.247 2.761 54.528 0.50 41.60 104 LEU A N 1
ATOM 791 N N B LEU A 1 96 ? 9.506 3.509 54.277 0.50 34.57 104 LEU A N 1
ATOM 792 C CA A LEU A 1 96 ? 7.807 1.596 53.757 0.50 41.86 104 LEU A CA 1
ATOM 793 C CA B LEU A 1 96 ? 10.038 2.694 53.197 0.50 38.82 104 LEU A CA 1
ATOM 794 C C A LEU A 1 96 ? 8.600 1.260 52.522 0.50 38.59 104 LEU A C 1
ATOM 795 C C B LEU A 1 96 ? 11.531 2.942 53.015 0.50 37.45 104 LEU A C 1
ATOM 796 O O A LEU A 1 96 ? 8.556 0.131 52.040 0.50 38.87 104 LEU A O 1
ATOM 797 O O B LEU A 1 96 ? 12.196 2.243 52.253 0.50 43.64 104 LEU A O 1
ATOM 806 N N A THR A 1 97 ? 9.225 2.273 51.944 0.50 37.87 105 THR A N 1
ATOM 807 N N B THR A 1 97 ? 12.056 3.944 53.716 0.50 41.70 105 THR A N 1
ATOM 808 C CA A THR A 1 97 ? 9.948 2.086 50.699 0.50 39.13 105 THR A CA 1
ATOM 809 C CA B THR A 1 97 ? 13.473 4.277 53.622 0.50 39.96 105 THR A CA 1
ATOM 810 C C A THR A 1 97 ? 11.436 2.298 50.855 0.50 42.11 105 THR A C 1
ATOM 811 C C B THR A 1 97 ? 14.096 4.638 54.966 0.50 40.18 105 THR A C 1
ATOM 812 O O A THR A 1 97 ? 12.223 1.824 50.039 0.50 46.17 105 THR A O 1
ATOM 813 O O B THR A 1 97 ? 15.301 4.874 55.055 0.50 43.14 105 THR A O 1
ATOM 820 N N A GLY A 1 98 ? 11.820 3.010 51.906 0.50 40.58 106 GLY A N 1
ATOM 821 N N B GLY A 1 98 ? 13.275 4.677 56.008 0.50 39.29 106 GLY A N 1
ATOM 822 C CA A GLY A 1 98 ? 13.225 3.286 52.122 0.50 40.21 106 GLY A CA 1
ATOM 823 C CA B GLY A 1 98 ? 13.780 4.994 57.331 0.50 37.91 106 GLY A CA 1
ATOM 824 C C A GLY A 1 98 ? 13.581 4.622 51.500 0.50 36.44 106 GLY A C 1
ATOM 825 C C B GLY A 1 98 ? 14.253 6.425 57.467 0.50 37.25 106 GLY A C 1
ATOM 826 O O A GLY A 1 98 ? 14.747 5.019 51.484 0.50 37.55 106 GLY A O 1
ATOM 827 O O B GLY A 1 98 ? 14.825 6.805 58.489 0.50 39.18 106 GLY A O 1
ATOM 828 N N A MET A 1 99 ? 12.569 5.313 50.980 0.50 29.33 107 MET A N 1
ATOM 829 N N B MET A 1 99 ? 14.019 7.219 56.429 0.50 33.30 107 MET A N 1
ATOM 830 C CA A MET A 1 99 ? 12.753 6.621 50.357 0.50 23.29 107 MET A CA 1
ATOM 831 C CA B MET A 1 99 ? 14.409 8.620 56.434 0.50 29.78 107 MET A CA 1
ATOM 832 C C A MET A 1 99 ? 12.014 7.705 51.139 0.50 23.29 107 MET A C 1
ATOM 833 C C B MET A 1 99 ? 13.214 9.425 55.972 0.50 26.03 107 MET A C 1
ATOM 834 O O A MET A 1 99 ? 10.921 8.121 50.751 0.50 20.16 107 MET A O 1
ATOM 835 O O B MET A 1 99 ? 12.621 9.125 54.936 0.50 24.34 107 MET A O 1
ATOM 844 N N A PRO A 1 100 ? 12.591 8.161 52.263 0.50 27.75 108 PRO A N 1
ATOM 845 N N B PRO A 1 100 ? 12.843 10.460 56.733 0.50 22.47 108 PRO A N 1
ATOM 846 C CA A PRO A 1 100 ? 11.967 9.208 53.085 0.50 29.59 108 PRO A CA 1
ATOM 847 C CA B PRO A 1 100 ? 11.697 11.281 56.344 0.50 25.05 108 PRO A CA 1
ATOM 848 C C A PRO A 1 100 ? 11.990 10.549 52.347 0.50 34.76 108 PRO A C 1
ATOM 849 C C B PRO A 1 100 ? 12.002 12.091 55.092 0.50 20.09 108 PRO A C 1
ATOM 850 O O A PRO A 1 100 ? 13.020 10.944 51.804 0.50 41.30 108 PRO A O 1
ATOM 851 O O B PRO A 1 100 ? 13.154 12.470 54.853 0.50 18.45 108 PRO A O 1
ATOM 858 N N A ILE A 1 101 ? 10.861 11.252 52.327 0.50 39.21 109 ILE A N 1
ATOM 859 N N B ILE A 1 101 ? 10.966 12.350 54.299 0.50 22.79 109 ILE A N 1
ATOM 860 C CA A ILE A 1 101 ? 10.787 12.531 51.624 0.50 41.02 109 ILE A CA 1
ATOM 861 C CA B ILE A 1 101 ? 11.100 13.165 53.107 0.50 18.26 109 ILE A CA 1
ATOM 862 C C A ILE A 1 101 ? 9.730 13.465 52.211 0.50 40.10 109 ILE A C 1
ATOM 863 C C B ILE A 1 101 ? 9.863 14.042 53.134 0.50 20.28 109 ILE A C 1
ATOM 864 O O A ILE A 1 101 ? 8.685 13.011 52.677 0.50 40.33 109 ILE A O 1
ATOM 865 O O B ILE A 1 101 ? 8.806 13.610 53.573 0.50 16.72 109 ILE A O 1
ATOM 874 N N A PRO A 1 102 ? 9.998 14.784 52.217 0.50 38.53 110 PRO A N 1
ATOM 875 N N B PRO A 1 102 ? 9.988 15.301 52.707 0.50 21.47 110 PRO A N 1
ATOM 876 C CA A PRO A 1 102 ? 9.007 15.724 52.750 0.50 33.91 110 PRO A CA 1
ATOM 877 C CA B PRO A 1 102 ? 8.835 16.195 52.706 0.50 20.55 110 PRO A CA 1
ATOM 878 C C A PRO A 1 102 ? 7.932 15.823 51.667 0.50 30.55 110 PRO A C 1
ATOM 879 C C B PRO A 1 102 ? 7.837 15.965 51.559 0.50 20.05 110 PRO A C 1
ATOM 880 O O A PRO A 1 102 ? 7.690 16.885 51.091 0.50 22.41 110 PRO A O 1
ATOM 881 O O B PRO A 1 102 ? 7.556 16.886 50.794 0.50 22.88 110 PRO A O 1
ATOM 888 N N . LEU A 1 103 ? 7.321 14.677 51.391 1.00 26.78 111 LEU A N 1
ATOM 889 C CA . LEU A 1 103 ? 6.293 14.526 50.369 1.00 23.88 111 LEU A CA 1
ATOM 890 C C . LEU A 1 103 ? 5.113 15.488 50.452 1.00 21.14 111 LEU A C 1
ATOM 891 O O . LEU A 1 103 ? 4.626 15.958 49.425 1.00 18.20 111 LEU A O 1
ATOM 896 N N . ASN A 1 104 ? 4.638 15.784 51.654 1.00 18.71 112 ASN A N 1
ATOM 897 C CA . ASN A 1 104 ? 3.505 16.693 51.761 1.00 18.24 112 ASN A CA 1
ATOM 898 C C . ASN A 1 104 ? 3.838 18.064 51.183 1.00 17.77 112 ASN A C 1
ATOM 899 O O . ASN A 1 104 ? 2.953 18.802 50.760 1.00 22.42 112 ASN A O 1
ATOM 904 N N . SER A 1 105 ? 5.120 18.409 51.164 1.00 17.67 113 SER A N 1
ATOM 905 C CA . SER A 1 105 ? 5.544 19.696 50.625 1.00 14.82 113 SER A CA 1
ATOM 906 C C . SER A 1 105 ? 5.930 19.551 49.161 1.00 13.36 113 SER A C 1
ATOM 907 O O . SER A 1 105 ? 5.644 20.400 48.342 1.00 13.71 113 SER A O 1
ATOM 910 N N . LEU A 1 106 ? 6.579 18.441 48.837 1.00 15.64 114 LEU A N 1
ATOM 911 C CA . LEU A 1 106 ? 7.019 18.152 47.477 1.00 17.39 114 LEU A CA 1
ATOM 912 C C . LEU A 1 106 ? 5.834 18.159 46.525 1.00 18.78 114 LEU A C 1
ATOM 913 O O . LEU A 1 106 ? 5.969 18.583 45.378 1.00 16.71 114 LEU A O 1
ATOM 918 N N A ARG A 1 107 ? 4.673 17.712 47.002 0.50 15.86 115 ARG A N 1
ATOM 919 N N B ARG A 1 107 ? 4.669 17.707 47.003 0.50 20.29 115 ARG A N 1
ATOM 920 C CA A ARG A 1 107 ? 3.469 17.696 46.172 0.50 19.53 115 ARG A CA 1
ATOM 921 C CA B ARG A 1 107 ? 3.464 17.694 46.172 0.50 22.84 115 ARG A CA 1
ATOM 922 C C A ARG A 1 107 ? 3.093 19.107 45.713 0.50 21.85 115 ARG A C 1
ATOM 923 C C B ARG A 1 107 ? 3.095 19.110 45.718 0.50 24.49 115 ARG A C 1
ATOM 924 O O A ARG A 1 107 ? 2.435 19.278 44.687 0.50 21.45 115 ARG A O 1
ATOM 925 O O B ARG A 1 107 ? 2.446 19.290 44.689 0.50 23.97 115 ARG A O 1
ATOM 940 N N . GLN A 1 108 ? 3.500 20.116 46.478 1.00 12.41 116 GLN A N 1
ATOM 941 C CA . GLN A 1 108 ? 3.237 21.499 46.107 1.00 9.24 116 GLN A CA 1
ATOM 942 C C . GLN A 1 108 ? 4.417 22.008 45.276 1.00 11.08 116 GLN A C 1
ATOM 943 O O . GLN A 1 108 ? 4.237 22.673 44.254 1.00 10.42 116 GLN A O 1
ATOM 949 N N . TRP A 1 109 ? 5.630 21.671 45.704 1.00 10.68 117 TRP A N 1
ATOM 950 C CA . TRP A 1 109 ? 6.820 22.122 44.992 1.00 8.54 117 TRP A CA 1
ATOM 951 C C . TRP A 1 109 ? 6.860 21.670 43.537 1.00 10.67 117 TRP A C 1
ATOM 952 O O . TRP A 1 109 ? 7.315 22.411 42.667 1.00 11.13 117 TRP A O 1
ATOM 963 N N . ILE A 1 110 ? 6.394 20.453 43.273 1.00 9.64 118 ILE A N 1
ATOM 964 C CA . ILE A 1 110 ? 6.404 19.949 41.906 1.00 11.10 118 ILE A CA 1
ATOM 965 C C . ILE A 1 110 ? 5.504 20.779 40.983 1.00 10.47 118 ILE A C 1
ATOM 966 O O . ILE A 1 110 ? 5.696 20.789 39.764 1.00 10.90 118 ILE A O 1
ATOM 971 N N . LEU A 1 111 ? 4.545 21.496 41.568 1.00 9.90 119 LEU A N 1
ATOM 972 C CA . LEU A 1 111 ? 3.626 22.336 40.799 1.00 12.59 119 LEU A CA 1
ATOM 973 C C . LEU A 1 111 ? 4.126 23.773 40.677 1.00 11.80 119 LEU A C 1
ATOM 974 O O . LEU A 1 111 ? 3.494 24.602 40.018 1.00 13.25 119 LEU A O 1
ATOM 979 N N . GLY A 1 112 ? 5.257 24.057 41.317 1.00 10.61 120 GLY A N 1
ATOM 980 C CA . GLY A 1 112 ? 5.804 25.404 41.296 1.00 11.84 120 GLY A CA 1
ATOM 981 C C . GLY A 1 112 ? 5.268 26.254 42.437 1.00 15.61 120 GLY A C 1
ATOM 982 O O . GLY A 1 112 ? 5.362 27.486 42.404 1.00 13.97 120 GLY A O 1
ATOM 983 N N . LEU A 1 113 ? 4.702 25.599 43.448 1.00 12.98 121 LEU A N 1
ATOM 984 C CA . LEU A 1 113 ? 4.144 26.291 44.618 1.00 11.36 121 LEU A CA 1
ATOM 985 C C . LEU A 1 113 ? 5.074 26.069 45.812 1.00 9.64 121 LEU A C 1
ATOM 986 O O . LEU A 1 113 ? 5.687 25.014 45.937 1.00 10.80 121 LEU A O 1
ATOM 991 N N . PRO A 1 114 ? 5.163 27.046 46.726 1.00 12.59 122 PRO A N 1
ATOM 992 C CA . PRO A 1 114 ? 6.046 26.906 47.887 1.00 11.50 122 PRO A CA 1
ATOM 993 C C . PRO A 1 114 ? 5.580 26.012 49.033 1.00 11.41 122 PRO A C 1
ATOM 994 O O . PRO A 1 114 ? 6.394 25.588 49.851 1.00 12.51 122 PRO A O 1
ATOM 998 N N . GLY A 1 115 ? 4.289 25.720 49.094 1.00 11.62 123 GLY A N 1
ATOM 999 C CA . GLY A 1 115 ? 3.802 24.900 50.188 1.00 15.28 123 GLY A CA 1
ATOM 1000 C C . GLY A 1 115 ? 4.009 25.670 51.483 1.00 12.76 123 GLY A C 1
ATOM 1001 O O . GLY A 1 115 ? 3.733 26.867 51.537 1.00 15.91 123 GLY A O 1
ATOM 1002 N N . ASP A 1 116 ? 4.497 24.999 52.522 1.00 13.72 124 ASP A N 1
ATOM 1003 C CA . ASP A 1 116 ? 4.726 25.664 53.804 1.00 14.88 124 ASP A CA 1
ATOM 1004 C C . ASP A 1 116 ? 6.048 26.425 53.866 1.00 15.46 124 ASP A C 1
ATOM 1005 O O . ASP A 1 116 ? 6.353 27.063 54.878 1.00 15.76 124 ASP A O 1
ATOM 1010 N N . ALA A 1 117 ? 6.837 26.359 52.801 1.00 12.11 125 ALA A N 1
ATOM 1011 C CA . ALA A 1 117 ? 8.120 27.044 52.792 1.00 11.75 125 ALA A CA 1
ATOM 1012 C C . ALA A 1 117 ? 7.962 28.555 52.748 1.00 10.91 125 ALA A C 1
ATOM 1013 O O . ALA A 1 117 ? 7.114 29.083 52.030 1.00 13.97 125 ALA A O 1
ATOM 1015 N N . THR A 1 118 ? 8.797 29.246 53.519 1.00 13.60 126 THR A N 1
ATOM 1016 C CA . THR A 1 118 ? 8.756 30.704 53.585 1.00 14.00 126 THR A CA 1
ATOM 1017 C C . THR A 1 118 ? 10.085 31.324 53.159 1.00 18.18 126 THR A C 1
ATOM 1018 O O . THR A 1 118 ? 10.191 32.540 53.013 1.00 20.79 126 THR A O 1
ATOM 1022 N N . ASP A 1 119 ? 11.084 30.473 52.954 1.00 14.23 127 ASP A N 1
ATOM 1023 C CA . ASP A 1 119 ? 12.426 30.886 52.554 1.00 10.71 127 ASP A CA 1
ATOM 1024 C C . ASP A 1 119 ? 12.609 30.415 51.111 1.00 12.78 127 ASP A C 1
ATOM 1025 O O . ASP A 1 119 ? 12.935 29.256 50.879 1.00 14.88 127 ASP A O 1
ATOM 1030 N N . TYR A 1 120 ? 12.383 31.298 50.141 1.00 12.27 128 TYR A N 1
ATOM 1031 C CA . TYR A 1 120 ? 12.529 30.916 48.740 1.00 10.73 128 TYR A CA 1
ATOM 1032 C C . TYR A 1 120 ? 12.833 32.111 47.843 1.00 14.55 128 TYR A C 1
ATOM 1033 O O . TYR A 1 120 ? 12.685 33.264 48.257 1.00 14.02 128 TYR A O 1
ATOM 1042 N N . LYS A 1 121 ? 13.269 31.827 46.618 1.00 12.08 129 LYS A N 1
ATOM 1043 C CA . LYS A 1 121 ? 13.589 32.872 45.641 1.00 10.86 129 LYS A CA 1
ATOM 1044 C C . LYS A 1 121 ? 12.821 32.609 44.354 1.00 15.58 129 LYS A C 1
ATOM 1045 O O . LYS A 1 121 ? 12.457 31.468 44.061 1.00 15.11 129 LYS A O 1
ATOM 1051 N N . LEU A 1 122 ? 12.590 33.668 43.587 1.00 13.93 130 LEU A N 1
ATOM 1052 C CA . LEU A 1 122 ? 11.883 33.565 42.316 1.00 14.69 130 LEU A CA 1
ATOM 1053 C C . LEU A 1 122 ? 12.832 33.946 41.194 1.00 20.65 130 LEU A C 1
ATOM 1054 O O . LEU A 1 122 ? 13.811 34.663 41.420 1.00 22.10 130 LEU A O 1
ATOM 1059 N N . ASP A 1 123 ? 12.549 33.471 39.985 1.00 17.92 131 ASP A N 1
ATOM 1060 C CA . ASP A 1 123 ? 13.391 33.828 38.850 1.00 21.55 131 ASP A CA 1
ATOM 1061 C C . ASP A 1 123 ? 12.840 35.100 38.211 1.00 20.49 131 ASP A C 1
ATOM 1062 O O . ASP A 1 123 ? 11.879 35.692 38.710 1.00 19.36 131 ASP A O 1
ATOM 1067 N N . ASP A 1 124 ? 13.455 35.520 37.108 1.00 25.01 132 ASP A N 1
ATOM 1068 C CA . ASP A 1 124 ? 13.041 36.735 36.408 1.00 31.59 132 ASP A CA 1
ATOM 1069 C C . ASP A 1 124 ? 11.606 36.714 35.884 1.00 29.92 132 ASP A C 1
ATOM 1070 O O . ASP A 1 124 ? 11.035 37.766 35.586 1.00 29.04 132 ASP A O 1
ATOM 1075 N N . GLN A 1 125 ? 11.021 35.526 35.765 1.00 24.11 133 GLN A N 1
ATOM 1076 C CA . GLN A 1 125 ? 9.652 35.406 35.268 1.00 22.98 133 GLN A CA 1
ATOM 1077 C C . GLN A 1 125 ? 8.629 35.224 36.385 1.00 23.46 133 GLN A C 1
ATOM 1078 O O . GLN A 1 125 ? 7.500 34.788 36.141 1.00 23.14 133 GLN A O 1
ATOM 1084 N N . TYR A 1 126 ? 9.031 35.563 37.607 1.00 20.64 134 TYR A N 1
ATOM 1085 C CA . TYR A 1 126 ? 8.161 35.455 38.772 1.00 20.32 134 TYR A CA 1
ATOM 1086 C C . TYR A 1 126 ? 7.759 34.011 39.063 1.00 17.25 134 TYR A C 1
ATOM 1087 O O . TYR A 1 126 ? 6.639 33.749 39.500 1.00 19.31 134 TYR A O 1
ATOM 1096 N N . ARG A 1 127 ? 8.675 33.082 38.817 1.00 15.05 135 ARG A N 1
ATOM 1097 C CA . ARG A 1 127 ? 8.413 31.668 39.081 1.00 16.44 135 ARG A CA 1
ATOM 1098 C C . ARG A 1 127 ? 9.398 31.158 40.129 1.00 13.15 135 ARG A C 1
ATOM 1099 O O . ARG A 1 127 ? 10.540 31.613 40.195 1.00 15.83 135 ARG A O 1
ATOM 1107 N N . LEU A 1 128 ? 8.953 30.202 40.936 1.00 12.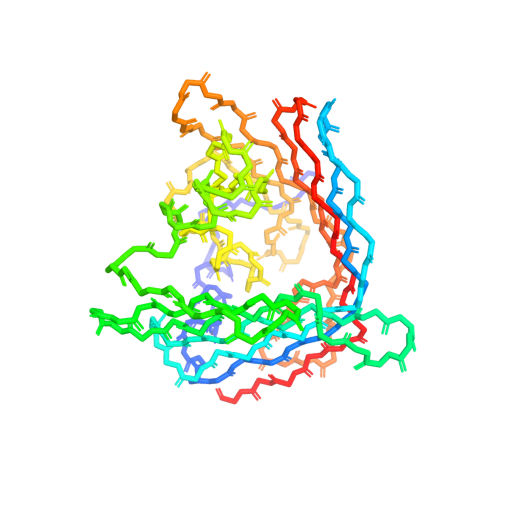72 136 LEU A N 1
ATOM 1108 C CA . LEU A 1 128 ? 9.783 29.630 41.993 1.00 13.94 136 LEU A CA 1
ATOM 1109 C C . LEU A 1 128 ? 11.103 29.087 41.435 1.00 15.08 136 LEU A C 1
ATOM 1110 O O . LEU A 1 128 ? 11.119 28.297 40.483 1.00 14.27 136 LEU A O 1
ATOM 1115 N N . SER A 1 129 ? 12.211 29.512 42.036 1.00 11.22 137 SER A N 1
ATOM 1116 C CA . SER A 1 129 ? 13.541 29.112 41.583 1.00 15.07 137 SER A CA 1
ATOM 1117 C C . SER A 1 129 ? 14.360 28.302 42.591 1.00 12.63 137 SER A C 1
ATOM 1118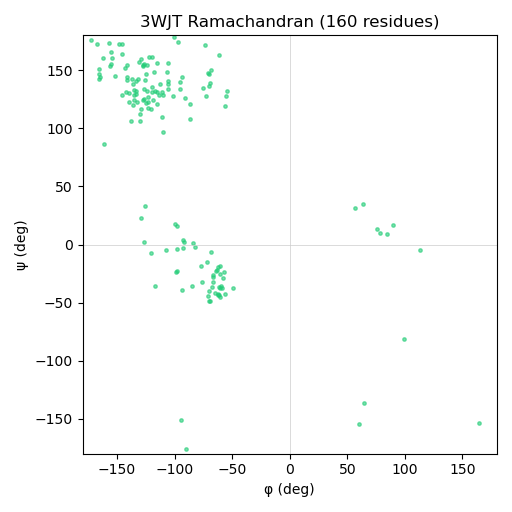 O O . SER A 1 129 ? 15.113 27.396 42.217 1.00 12.97 137 SER A O 1
ATOM 1121 N N . GLU A 1 130 ? 14.214 28.634 43.869 1.00 11.19 138 GLU A N 1
ATOM 1122 C CA . GLU A 1 130 ? 14.948 27.950 44.928 1.00 12.68 138 GLU A CA 1
ATOM 1123 C C . GLU A 1 130 ? 14.148 27.987 46.216 1.00 11.94 138 GLU A C 1
ATOM 1124 O O . GLU A 1 130 ? 13.461 28.968 46.495 1.00 13.63 138 GLU A O 1
ATOM 1130 N N . ILE A 1 131 ? 14.244 26.914 46.995 1.00 11.34 139 ILE A N 1
ATOM 1131 C CA . ILE A 1 131 ? 13.539 26.827 48.266 1.00 12.01 139 ILE A CA 1
ATOM 1132 C C . ILE A 1 131 ? 14.471 26.246 49.325 1.00 14.05 139 ILE A C 1
ATOM 1133 O O . ILE A 1 131 ? 15.281 25.369 49.025 1.00 12.29 139 ILE A O 1
ATOM 1138 N N . THR A 1 132 ? 14.364 26.754 50.551 1.00 10.85 140 THR A N 1
ATOM 1139 C CA . THR A 1 132 ? 15.120 26.231 51.689 1.00 11.87 140 THR A CA 1
ATOM 1140 C C . THR A 1 132 ? 14.017 25.914 52.698 1.00 13.05 140 THR A C 1
ATOM 1141 O O . THR A 1 132 ? 13.242 26.786 53.072 1.00 15.73 140 THR A O 1
ATOM 1145 N N . TYR A 1 133 ? 13.933 24.658 53.119 1.00 11.14 141 TYR A N 1
ATOM 1146 C CA . TYR A 1 133 ? 12.867 24.244 54.026 1.00 10.76 141 TYR A CA 1
ATOM 1147 C C . TYR A 1 133 ? 13.343 23.235 55.049 1.00 12.30 141 TYR A C 1
ATOM 1148 O O . TYR A 1 133 ? 13.972 22.239 54.709 1.00 16.58 141 TYR A O 1
ATOM 1157 N N . SER A 1 134 ? 13.023 23.483 56.310 1.00 13.94 142 SER A N 1
ATOM 1158 C CA . SER A 1 134 ? 13.452 22.577 57.357 1.00 16.23 142 SER A CA 1
ATOM 1159 C C . SER A 1 134 ? 12.323 21.719 57.904 1.00 19.18 142 SER A C 1
ATOM 1160 O O . SER A 1 134 ? 11.185 22.171 58.040 1.00 21.49 142 SER A O 1
ATOM 1163 N N . GLN A 1 135 ? 12.648 20.462 58.180 1.00 17.74 143 GLN A N 1
ATOM 1164 C CA . GLN A 1 135 ? 11.703 19.526 58.772 1.00 20.94 143 GLN A CA 1
ATOM 1165 C C . GLN A 1 135 ? 12.455 18.318 59.315 1.00 19.97 143 GLN A C 1
ATOM 1166 O O . GLN A 1 135 ? 13.456 17.884 58.739 1.00 18.34 143 GLN A O 1
ATOM 1172 N N . ASN A 1 136 ? 11.979 17.794 60.441 1.00 22.25 144 ASN A N 1
ATOM 1173 C CA . ASN A 1 136 ? 12.594 16.632 61.081 1.00 24.28 144 ASN A CA 1
ATOM 1174 C C . ASN A 1 136 ? 14.070 16.861 61.407 1.00 19.62 144 ASN A C 1
ATOM 1175 O O . ASN A 1 136 ? 14.869 15.924 61.396 1.00 24.79 144 ASN A O 1
ATOM 1180 N N . GLY A 1 137 ? 14.427 18.109 61.692 1.00 21.22 145 GLY A N 1
ATOM 1181 C CA . GLY A 1 137 ? 15.805 18.432 62.021 1.00 21.53 145 GLY A CA 1
ATOM 1182 C C . GLY A 1 137 ? 16.748 18.461 60.833 1.00 23.04 145 GLY A C 1
ATOM 1183 O O . GLY A 1 137 ? 17.970 18.477 61.003 1.00 23.97 145 GLY A O 1
ATOM 1184 N N . LYS A 1 138 ? 16.192 18.462 59.626 1.00 16.23 146 LYS A N 1
ATOM 1185 C CA . LYS A 1 138 ? 17.012 18.499 58.418 1.00 16.96 146 LYS A CA 1
ATOM 1186 C C . LYS A 1 138 ? 16.664 19.755 57.641 1.00 17.61 146 LYS A C 1
ATOM 1187 O O . LYS A 1 138 ? 15.613 20.356 57.859 1.00 20.34 146 LYS A O 1
ATOM 1193 N N . ASN A 1 139 ? 17.552 20.158 56.743 1.00 7.07 147 ASN A N 1
ATOM 1194 C CA . ASN A 1 139 ? 17.318 21.342 55.931 1.00 4.92 147 ASN A CA 1
ATOM 1195 C C . ASN A 1 139 ? 17.338 20.928 54.469 1.00 7.10 147 ASN A C 1
ATOM 1196 O O . ASN A 1 139 ? 18.356 20.458 53.966 1.00 7.08 147 ASN A O 1
ATOM 1204 N N . TRP A 1 140 ? 16.208 21.095 53.794 1.00 12.44 148 TRP A N 1
ATOM 1205 C CA . TRP A 1 140 ? 16.120 20.738 52.385 1.00 13.92 148 TRP A CA 1
ATOM 1206 C C . TRP A 1 140 ? 16.354 21.929 51.478 1.00 16.78 148 TRP A C 1
ATOM 1207 O O . TRP A 1 140 ? 15.910 23.045 51.768 1.00 13.52 148 TRP A O 1
ATOM 1218 N N . LYS A 1 141 ? 17.076 21.688 50.390 1.00 12.93 149 LYS A N 1
ATOM 1219 C CA . LYS A 1 141 ? 17.341 22.722 49.401 1.00 13.74 149 LYS A CA 1
ATOM 1220 C C . LYS A 1 141 ? 16.717 22.229 48.102 1.00 14.08 149 LYS A C 1
ATOM 1221 O O . LYS A 1 141 ? 17.016 21.126 47.650 1.00 16.83 149 LYS A O 1
ATOM 1227 N N . VAL A 1 142 ? 15.843 23.043 47.519 1.00 13.11 150 VAL A N 1
ATOM 1228 C CA . VAL A 1 142 ? 15.182 22.693 46.272 1.00 14.32 150 VAL A CA 1
ATOM 1229 C C . VAL A 1 142 ? 15.646 23.699 45.224 1.00 14.66 150 VAL A C 1
ATOM 1230 O O . VAL A 1 142 ? 15.644 24.905 45.478 1.00 13.01 150 VAL A O 1
ATOM 1234 N N . VAL A 1 143 ? 16.068 23.197 44.066 1.00 12.18 151 VAL A N 1
ATOM 1235 C CA . VAL A 1 143 ? 16.513 24.061 42.975 1.00 13.91 151 VAL A CA 1
ATOM 1236 C C . VAL A 1 143 ? 15.738 23.705 41.717 1.00 13.47 151 VAL A C 1
ATOM 1237 O O . VAL A 1 143 ? 15.586 22.530 41.384 1.00 12.93 151 VAL A O 1
ATOM 1241 N N . TYR A 1 144 ? 15.243 24.726 41.031 1.00 10.83 152 TYR A N 1
ATOM 1242 C CA . TYR A 1 144 ? 14.490 24.534 39.798 1.00 9.94 152 TYR A CA 1
ATOM 1243 C C . TYR A 1 144 ? 15.311 24.921 38.584 1.00 14.12 152 TYR A C 1
ATOM 1244 O O . TYR A 1 144 ? 16.015 25.937 38.589 1.00 17.87 152 TYR A O 1
ATOM 1253 N N . GLY A 1 145 ? 15.210 24.100 37.549 1.00 13.34 153 GLY A N 1
ATOM 1254 C CA . GLY A 1 145 ? 15.878 24.390 36.299 1.00 20.51 153 GLY A CA 1
ATOM 1255 C C . GLY A 1 145 ? 14.810 25.105 35.487 1.00 20.16 153 GLY A C 1
ATOM 1256 O O . GLY A 1 145 ? 13.923 25.742 36.058 1.00 27.05 153 GLY A O 1
ATOM 1257 N N . GLY A 1 146 ? 14.865 24.993 34.169 1.00 26.32 154 GLY A N 1
ATOM 1258 C CA . GLY A 1 146 ? 13.877 25.671 33.354 1.00 21.99 154 GLY A CA 1
ATOM 1259 C C . GLY A 1 146 ? 12.452 25.216 33.603 1.00 24.29 154 GLY A C 1
ATOM 1260 O O . GLY A 1 146 ? 12.215 24.169 34.208 1.00 27.99 154 GLY A O 1
ATOM 1261 N N . TYR A 1 147 ? 11.504 26.031 33.156 1.00 19.21 155 TYR A N 1
ATOM 1262 C CA . TYR A 1 147 ? 10.089 25.715 33.277 1.00 16.75 155 TYR A CA 1
ATOM 1263 C C . TYR A 1 147 ? 9.563 25.316 31.909 1.00 18.98 155 TYR A C 1
ATOM 1264 O O . TYR A 1 147 ? 10.137 25.681 30.880 1.00 20.38 155 TYR A O 1
ATOM 1273 N N . ASP A 1 148 ? 8.476 24.555 31.914 1.00 14.39 156 ASP A N 1
ATOM 1274 C CA . ASP A 1 148 ? 7.797 24.129 30.692 1.00 14.56 156 ASP A CA 1
ATOM 1275 C C . ASP A 1 148 ? 6.843 25.288 30.415 1.00 18.20 156 ASP A C 1
ATOM 1276 O O . ASP A 1 148 ? 5.871 25.479 31.142 1.00 13.90 156 ASP A O 1
ATOM 1281 N N . THR A 1 149 ? 7.129 26.079 29.383 1.00 17.52 157 THR A N 1
ATOM 1282 C CA . THR A 1 149 ? 6.284 27.223 29.063 1.00 17.29 157 THR A CA 1
ATOM 1283 C C . THR A 1 149 ? 5.287 26.918 27.953 1.00 15.56 157 THR A C 1
ATOM 1284 O O . THR A 1 149 ? 4.693 27.834 27.371 1.00 17.20 157 THR A O 1
ATOM 1288 N N . LYS A 1 150 ? 5.096 25.631 27.679 1.00 15.62 158 LYS A N 1
ATOM 1289 C CA . LYS A 1 150 ? 4.160 25.195 26.649 1.00 18.23 158 LYS A CA 1
ATOM 1290 C C . LYS A 1 150 ? 2.785 24.920 27.252 1.00 17.17 158 LYS A C 1
ATOM 1291 O O . LYS A 1 150 ? 1.871 24.455 26.568 1.00 17.10 158 LYS A O 1
ATOM 1297 N N . THR A 1 151 ? 2.657 25.196 28.549 1.00 17.02 159 THR A N 1
ATOM 1298 C CA . THR A 1 151 ? 1.393 25.044 29.258 1.00 15.88 159 THR A CA 1
ATOM 1299 C C . THR A 1 151 ? 1.077 26.406 29.851 1.00 17.11 159 THR A C 1
ATOM 1300 O O . THR A 1 151 ? 1.964 27.258 29.979 1.00 16.95 159 THR A O 1
ATOM 1304 N N . GLN A 1 152 ? -0.183 26.615 30.203 1.00 15.54 160 GLN A N 1
ATOM 1305 C CA . GLN A 1 152 ? -0.597 27.875 30.801 1.00 19.90 160 GLN A CA 1
ATOM 1306 C C . GLN A 1 152 ? -1.390 27.510 32.047 1.00 16.67 160 GLN A C 1
ATOM 1307 O O . GLN A 1 152 ? -2.480 26.951 31.955 1.00 19.09 160 GLN A O 1
ATOM 1313 N N . PRO A 1 153 ? -0.853 27.830 33.235 1.00 17.25 161 PRO A N 1
ATOM 1314 C CA . PRO A 1 153 ? 0.452 28.461 33.459 1.00 15.38 161 PRO A CA 1
ATOM 1315 C C . PRO A 1 153 ? 1.632 27.523 33.238 1.00 14.48 161 PRO A C 1
ATOM 1316 O O . PRO A 1 153 ? 1.454 26.314 33.044 1.00 15.39 161 PRO A O 1
ATOM 1320 N N . ALA A 1 154 ? 2.835 28.091 33.266 1.00 13.90 162 ALA A N 1
ATOM 1321 C CA . ALA A 1 154 ? 4.062 27.330 33.091 1.00 11.95 162 ALA A CA 1
ATOM 1322 C C . ALA A 1 154 ? 4.270 26.462 34.324 1.00 14.99 162 ALA A C 1
ATOM 1323 O O . ALA A 1 154 ? 3.910 26.852 35.436 1.00 13.51 162 ALA A O 1
ATOM 1325 N N . MET A 1 155 ? 4.859 25.290 34.116 1.00 11.16 163 MET A N 1
ATOM 1326 C CA . MET A 1 155 ? 5.095 24.333 35.195 1.00 12.81 163 MET A CA 1
ATOM 1327 C C . MET A 1 155 ? 6.564 23.911 35.219 1.00 11.76 163 MET A C 1
ATOM 1328 O O . MET A 1 155 ? 7.240 23.934 34.190 1.00 13.62 163 MET A O 1
ATOM 1333 N N . PRO A 1 156 ? 7.075 23.488 36.388 1.00 9.72 164 PRO A N 1
ATOM 1334 C CA . PRO A 1 156 ? 8.480 23.073 36.497 1.00 11.72 164 PRO A CA 1
ATOM 1335 C C . PRO A 1 156 ? 8.890 21.989 35.509 1.00 13.23 164 PRO A C 1
ATOM 1336 O O . PRO A 1 156 ? 8.213 20.974 35.389 1.00 14.87 164 PRO A O 1
ATOM 1340 N N . ALA A 1 157 ? 10.021 22.200 34.838 1.00 16.32 165 ALA A N 1
ATOM 1341 C CA . ALA A 1 157 ? 10.537 21.246 33.857 1.00 20.59 165 ALA A CA 1
ATOM 1342 C C . ALA A 1 157 ? 11.615 20.342 34.448 1.00 16.21 165 ALA A C 1
ATOM 1343 O O . ALA A 1 157 ? 11.881 19.255 33.938 1.00 13.96 165 ALA A O 1
ATOM 1345 N N . ASN A 1 158 ? 12.260 20.799 35.513 1.00 13.30 166 ASN A N 1
ATOM 1346 C CA . ASN A 1 158 ? 13.280 19.988 36.150 1.00 15.77 166 ASN A CA 1
ATOM 1347 C C . ASN A 1 158 ? 13.581 20.572 37.509 1.00 15.27 166 ASN A C 1
ATOM 1348 O O . ASN A 1 158 ? 13.567 21.791 37.700 1.00 15.15 166 ASN A O 1
ATOM 1353 N N . MET A 1 159 ? 13.818 19.691 38.461 1.00 13.06 167 MET A N 1
ATOM 1354 C CA . MET A 1 159 ? 14.116 20.142 39.792 1.00 12.24 167 MET A CA 1
ATOM 1355 C C . MET A 1 159 ? 14.911 19.106 40.541 1.00 15.34 167 MET A C 1
ATOM 1356 O O . MET A 1 159 ? 14.896 17.916 40.228 1.00 15.09 167 MET A O 1
ATOM 1361 N N . GLU A 1 160 ? 15.639 19.602 41.518 1.00 11.19 168 GLU A N 1
ATOM 1362 C CA . GLU A 1 160 ? 16.474 18.785 42.391 1.00 14.43 168 GLU A CA 1
ATOM 1363 C C . GLU A 1 160 ? 16.276 19.169 43.854 1.00 15.88 168 GLU A C 1
ATOM 1364 O O . GLU A 1 160 ? 16.062 20.366 44.082 1.00 14.79 168 GLU A O 1
ATOM 1370 N N . LEU A 1 161 ? 16.243 18.236 44.731 1.00 14.72 169 LEU A N 1
ATOM 1371 C CA . LEU A 1 161 ? 16.091 18.570 46.140 1.00 16.76 169 LEU A CA 1
ATOM 1372 C C . LEU A 1 161 ? 16.966 17.631 46.937 1.00 17.32 169 LEU A C 1
ATOM 1373 O O . LEU A 1 161 ? 17.090 16.451 46.611 1.00 14.90 169 LEU A O 1
ATOM 1378 N N . THR A 1 162 ? 17.582 18.158 47.985 1.00 14.87 170 THR A N 1
ATOM 1379 C CA . THR A 1 162 ? 18.471 17.347 48.798 1.00 15.41 170 THR A CA 1
ATOM 1380 C C . THR A 1 162 ? 18.607 17.897 50.203 1.00 14.36 170 THR A C 1
ATOM 1381 O O . THR A 1 162 ? 18.442 19.088 50.433 1.00 14.40 170 THR A O 1
ATOM 1385 N N . ASP A 1 163 ? 18.908 17.014 51.145 1.00 13.11 171 ASP A N 1
ATOM 1386 C CA . ASP A 1 163 ? 19.113 17.430 52.524 1.00 14.04 171 ASP A CA 1
ATOM 1387 C C . ASP A 1 163 ? 20.443 16.826 52.956 1.00 16.10 171 ASP A C 1
ATOM 1388 O O . ASP A 1 163 ? 20.703 16.640 54.143 1.00 18.80 171 ASP A O 1
ATOM 1393 N N . GLY A 1 164 ? 21.276 16.528 51.963 1.00 19.83 172 GLY A N 1
ATOM 1394 C CA . GLY A 1 164 ? 22.577 15.933 52.219 1.00 22.38 172 GLY A CA 1
ATOM 1395 C C . GLY A 1 164 ? 22.540 14.435 51.991 1.00 22.53 172 GLY A C 1
ATOM 1396 O O . GLY A 1 164 ? 22.919 13.948 50.923 1.00 29.83 172 GLY A O 1
ATOM 1397 N N . GLY A 1 165 ? 22.057 13.705 52.992 1.00 18.46 173 GLY A N 1
ATOM 1398 C CA . GLY A 1 165 ? 21.979 12.256 52.901 1.00 20.17 173 GLY A CA 1
ATOM 1399 C C . GLY A 1 165 ? 21.048 11.716 51.828 1.00 23.10 173 GLY A C 1
ATOM 1400 O O . GLY A 1 165 ? 21.208 10.576 51.383 1.00 27.56 173 GLY A O 1
ATOM 1401 N N . GLN A 1 166 ? 20.075 12.522 51.413 1.00 17.09 174 GLN A N 1
ATOM 1402 C CA . GLN A 1 166 ? 19.123 12.115 50.382 1.00 17.02 174 GLN A CA 1
ATOM 1403 C C . GLN A 1 166 ? 19.085 13.126 49.249 1.00 17.01 174 GLN A C 1
ATOM 1404 O O . GLN A 1 166 ? 19.157 14.327 49.491 1.00 16.27 174 GLN A O 1
ATOM 1410 N N . ARG A 1 167 ? 18.967 12.640 48.015 1.00 16.78 175 ARG A N 1
ATOM 1411 C CA . ARG A 1 167 ? 18.872 13.523 46.860 1.00 16.43 175 ARG A CA 1
ATOM 1412 C C . ARG A 1 167 ? 17.847 12.980 45.870 1.00 17.76 175 ARG A C 1
ATOM 1413 O O . ARG A 1 167 ? 17.865 11.798 45.520 1.00 18.58 175 ARG A O 1
ATOM 1421 N N . ILE A 1 168 ? 16.943 13.850 45.437 1.00 12.77 176 ILE A N 1
ATOM 1422 C CA . ILE A 1 168 ? 15.916 13.482 44.474 1.00 13.57 176 ILE A CA 1
ATOM 1423 C C . ILE A 1 168 ? 16.023 14.401 43.264 1.00 14.80 176 ILE A C 1
ATOM 1424 O O . ILE A 1 168 ? 16.093 15.627 43.403 1.00 14.07 176 ILE A O 1
ATOM 1429 N N A LYS A 1 169 ? 16.079 13.770 42.080 0.50 12.02 177 LYS A N 1
ATOM 1430 N N B LYS A 1 169 ? 16.060 13.808 42.077 0.50 12.04 177 LYS A N 1
ATOM 1431 C CA A LYS A 1 169 ? 16.122 14.563 40.865 0.50 12.70 177 LYS A CA 1
ATOM 1432 C CA B LYS A 1 169 ? 16.118 14.583 40.851 0.50 12.98 177 LYS A CA 1
ATOM 1433 C C A LYS A 1 169 ? 14.931 14.195 39.992 0.50 13.76 177 LYS A C 1
ATOM 1434 C C B LYS A 1 169 ? 14.931 14.212 39.975 0.50 14.26 177 LYS A C 1
ATOM 1435 O O A LYS A 1 169 ? 14.615 13.017 39.819 0.50 14.68 177 LYS A O 1
ATOM 1436 O O B LYS A 1 169 ? 14.608 13.034 39.815 0.50 15.52 177 LYS A O 1
ATOM 1446 N N . LEU A 1 170 ? 14.279 15.230 39.424 1.00 12.74 178 LEU A N 1
ATOM 1447 C CA . LEU A 1 170 ? 13.130 15.024 38.556 1.00 13.12 178 LEU A CA 1
ATOM 1448 C C . LEU A 1 170 ? 13.284 15.827 37.281 1.00 13.60 178 LEU A C 1
ATOM 1449 O O . LEU A 1 170 ? 13.643 17.005 37.313 1.00 13.06 178 LEU A O 1
ATOM 1454 N N . LYS A 1 171 ? 13.017 15.186 36.152 1.00 11.51 179 LYS A N 1
ATOM 1455 C CA . LYS A 1 171 ? 13.078 15.877 34.880 1.00 12.13 179 LYS A CA 1
ATOM 1456 C C . LYS A 1 171 ? 11.751 15.566 34.211 1.00 15.07 179 LYS A C 1
ATOM 1457 O O . LYS A 1 171 ? 11.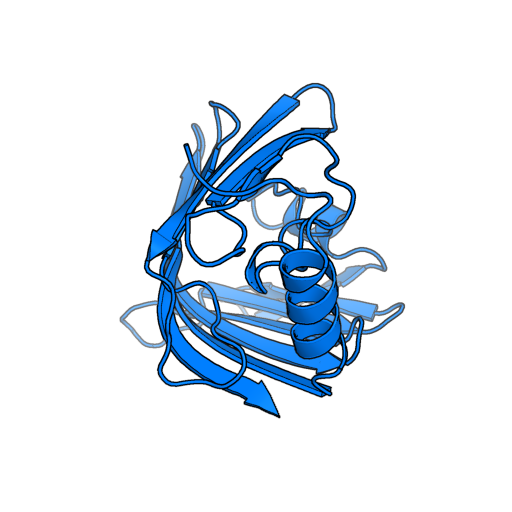449 14.407 33.928 1.00 18.62 179 LYS A O 1
ATOM 1463 N N . MET A 1 172 ? 10.956 16.603 33.983 1.00 14.30 180 MET A N 1
ATOM 1464 C CA . MET A 1 172 ? 9.649 16.444 33.368 1.00 15.11 180 MET A CA 1
ATOM 1465 C C . MET A 1 172 ? 9.722 16.578 31.857 1.00 16.92 180 MET A C 1
ATOM 1466 O O . MET A 1 172 ? 10.230 17.567 31.333 1.00 21.18 180 MET A O 1
ATOM 1471 N N . ASP A 1 173 ? 9.204 15.575 31.161 1.00 14.40 181 ASP A N 1
ATOM 1472 C CA . ASP A 1 173 ? 9.201 15.596 29.706 1.00 14.70 181 ASP A CA 1
ATOM 1473 C C . ASP A 1 173 ? 8.123 16.531 29.189 1.00 18.87 181 ASP A C 1
ATOM 1474 O O . ASP A 1 173 ? 8.281 17.161 28.144 1.00 18.81 181 ASP A O 1
ATOM 1479 N N . ASN A 1 174 ? 7.029 16.617 29.934 1.00 15.05 182 ASN A N 1
ATOM 1480 C CA . ASN A 1 174 ? 5.909 17.459 29.556 1.00 14.48 182 ASN A CA 1
ATOM 1481 C C . ASN A 1 174 ? 4.881 17.513 30.673 1.00 14.33 182 ASN A C 1
ATOM 1482 O O . ASN A 1 174 ? 5.016 16.837 31.700 1.00 13.00 182 ASN A O 1
ATOM 1487 N N . TRP A 1 175 ? 3.855 18.323 30.454 1.00 13.41 183 TRP A N 1
ATOM 1488 C CA . TRP A 1 175 ? 2.766 18.482 31.404 1.00 11.06 183 TRP A CA 1
ATOM 1489 C C . TRP A 1 175 ? 1.450 18.603 30.665 1.00 13.17 183 TRP A C 1
ATOM 1490 O O . TRP A 1 175 ? 1.403 19.033 29.511 1.00 13.17 183 TRP A O 1
ATOM 1501 N N . ILE A 1 176 ? 0.389 18.229 31.365 1.00 13.13 184 ILE A N 1
ATOM 1502 C CA . ILE A 1 176 ? -0.976 18.377 30.892 1.00 11.44 184 ILE A CA 1
ATOM 1503 C C . ILE A 1 176 ? -1.681 18.941 32.122 1.00 13.17 184 ILE A C 1
ATOM 1504 O O . ILE A 1 176 ? -1.589 18.368 33.214 1.00 15.04 184 ILE A O 1
ATOM 1509 N N . VAL A 1 177 ? -2.338 20.083 31.974 1.00 13.25 185 VAL A N 1
ATOM 1510 C CA . VAL A 1 177 ? -3.060 20.670 33.096 1.00 14.67 185 VAL A CA 1
ATOM 1511 C C . VAL A 1 177 ? -4.460 21.044 32.634 1.00 16.25 185 VAL A C 1
ATOM 1512 O O . VAL A 1 177 ? -4.696 21.224 31.438 1.00 18.25 185 VAL A O 1
ATOM 1516 N N . LYS A 1 178 ? -5.391 21.144 33.575 1.00 17.02 186 LYS A N 1
ATOM 1517 C CA . LYS A 1 178 ? -6.763 21.497 33.228 1.00 24.38 186 LYS A CA 1
ATOM 1518 C C . LYS A 1 178 ? -7.459 22.150 34.410 1.00 24.22 186 LYS A C 1
ATOM 1519 O O . LYS A 1 178 ? -6.996 21.935 35.549 1.00 26.90 186 LYS A O 1
#

Sequence (178 aa):
PGKSPDSPQWRQHQQDVRNLNQYQTRGAFAYISDQQKVYARFFWQQTGQDRYRLLLTNPDGSTELELNAQPGNVQLVDNKGQRYTADDAEEMIGKKLLTTGGMMPPIIPPLNSLRRQWILGLPGDATDYKLDDQYRLSEITYSQNGKNWKVVYGGYDTKTQPAMPANMELTDGGQRIKKLKMDNWIVK

CATH classification: 2.50.20.10

Foldseek 3Di:
DFDDCPDPLLVVLLVQLVPFQKKKWKAWKWKAFPVDTDTFIWIWIARHPFFIKIWTAHPVRQTQWIWTTDQQWIWIAGRVRDIDIDRDRQVVVCVVPVHGDPPVQVVQVQFQHRRPFDAFGHGNSSTTAWTWDDDPRFIKIKGADDWQVPDVVTGTQWMWMDRPRMIMITGTPDMDID